Protein AF-A0A2V9WY71-F1 (afdb_monomer_lite)

Foldseek 3Di:
DDQAPLLKDKDKFWDWDDPDPPQIEIWMKMWIDLANVPDIDPIDTDDDADSVKHKGDWDWDFDPDDLRWIKIWIWMCRPHPHIDIDIDTDGRPDQAWAKFWDDKAKDWPVRDQEAAQQHFPLLPTGQKIKIKTKMATQGQAWFWWWKWKWKDDPDIDTQHIDIDIHHHRGMDIDITIDGRHVPDFDQIKMKMAIDRTVRRGPSRRPRRIDIDTRNHTHAYQQPLVPPRAQEVVSLVVLVVQAFDQDDPDPSVSSQCSVVPRGRHVVSSVRSVVRHGGGD

Radius of gyration: 30.35 Å; chains: 1; bounding box: 62×31×89 Å

pLDDT: mean 93.61, std 6.13, range [60.84, 98.62]

Secondary structure (DSSP, 8-state):
-EE-TTS-EEEEEEEEEESSSS-EEEEEEEEEESSTTSS-PPPEES----TT--EEEEEEEE-SSTT--EEEEEEE-SSSSS-EEEEEEPPP--S---EEEEEEEEE-TTS-SEE-TT--GGGT--SEEEEEEEEEE-SSS-EEEEEEEEEESSSEEEEEEEEEEE-TT-EEEEEEEEE-TTPPSEEEEEEEEEPPPTT--GGGSSSSEEEEEEEEEEPPTT-SSSSSB-SHHHHHHHHHTTT-S--S-TTHHHH--S-SSS--HHHHHHHHHTTT-B-

Structure (mmCIF, N/CA/C/O backbone):
data_AF-A0A2V9WY71-F1
#
_entry.id   AF-A0A2V9WY71-F1
#
loop_
_atom_site.group_PDB
_atom_site.id
_atom_site.type_symbol
_atom_site.label_atom_id
_atom_site.label_alt_id
_atom_site.label_comp_id
_atom_site.label_asym_id
_atom_site.label_entity_id
_atom_site.label_seq_id
_atom_site.pdbx_PDB_ins_code
_atom_site.Cartn_x
_atom_site.Cartn_y
_atom_site.Cartn_z
_atom_site.occupancy
_atom_site.B_iso_or_equiv
_atom_site.auth_seq_id
_atom_site.auth_comp_id
_atom_site.auth_asym_id
_atom_site.auth_atom_id
_atom_site.pdbx_PDB_model_num
ATOM 1 N N . MET A 1 1 ? -7.105 -0.392 24.857 1.00 91.69 1 MET A N 1
ATOM 2 C CA . MET A 1 1 ? -7.498 0.358 23.643 1.00 91.69 1 MET A CA 1
ATOM 3 C C . MET A 1 1 ? -7.459 -0.608 22.473 1.00 91.69 1 MET A C 1
ATOM 5 O O . MET A 1 1 ? -6.604 -1.483 22.494 1.00 91.69 1 MET A O 1
ATOM 9 N N . ILE A 1 2 ? -8.366 -0.477 21.509 1.00 96.31 2 ILE A N 1
ATOM 10 C CA . ILE A 1 2 ? -8.421 -1.294 20.285 1.00 96.31 2 ILE A CA 1
ATOM 11 C C . ILE A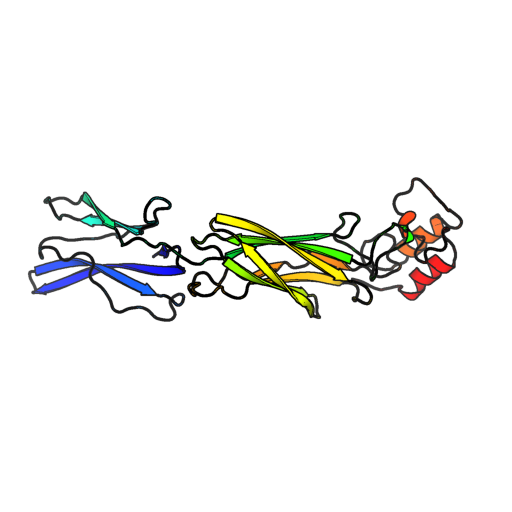 1 2 ? -8.960 -0.439 19.127 1.00 96.31 2 ILE A C 1
ATOM 13 O O . ILE A 1 2 ? -9.721 0.493 19.382 1.00 96.31 2 ILE A O 1
ATOM 17 N N . GLN A 1 3 ? -8.570 -0.736 17.888 1.00 95.00 3 GLN A N 1
ATOM 18 C CA . GLN A 1 3 ? -9.232 -0.236 16.680 1.00 95.00 3 GLN A CA 1
ATOM 19 C C . GLN A 1 3 ? -10.140 -1.348 16.151 1.00 95.00 3 GLN A C 1
ATOM 21 O O . GLN A 1 3 ? -9.687 -2.486 16.028 1.00 95.00 3 GLN A O 1
ATOM 26 N N . ASP A 1 4 ? -11.413 -1.050 15.900 1.00 95.62 4 ASP A N 1
ATOM 27 C CA . ASP A 1 4 ? -12.291 -2.001 15.219 1.00 95.62 4 ASP A CA 1
ATOM 28 C C . ASP A 1 4 ? -12.076 -1.977 13.700 1.00 95.62 4 ASP A C 1
ATOM 30 O O . ASP A 1 4 ? -11.458 -1.070 13.152 1.00 95.62 4 ASP A O 1
ATOM 34 N N . ARG A 1 5 ? -12.619 -2.973 13.003 1.00 94.38 5 ARG A N 1
ATOM 35 C CA . ARG A 1 5 ? -12.561 -3.082 11.539 1.00 94.38 5 ARG A CA 1
ATOM 36 C C . ARG A 1 5 ? -13.261 -1.976 10.738 1.00 94.38 5 ARG A C 1
ATOM 38 O O . ARG A 1 5 ? -13.199 -2.001 9.519 1.00 94.38 5 ARG A O 1
ATOM 45 N N . ASN A 1 6 ? -13.997 -1.072 11.385 1.00 95.12 6 ASN A N 1
ATOM 46 C CA . ASN A 1 6 ? -14.515 0.142 10.745 1.00 95.12 6 ASN A CA 1
ATOM 47 C C . ASN A 1 6 ? -13.603 1.345 11.049 1.00 95.12 6 ASN A C 1
ATOM 49 O O . ASN A 1 6 ? -14.017 2.500 10.957 1.00 95.12 6 ASN A O 1
ATOM 53 N N . GLY A 1 7 ? -12.397 1.082 11.549 1.00 94.81 7 GLY A N 1
ATOM 54 C CA . GLY A 1 7 ? -11.396 2.080 11.860 1.00 94.81 7 GLY A CA 1
ATOM 55 C C . GLY A 1 7 ? -11.702 2.918 13.102 1.00 94.81 7 GLY A C 1
ATOM 56 O O . GLY A 1 7 ? -11.002 3.899 13.357 1.00 94.81 7 GLY A O 1
ATOM 57 N N . THR A 1 8 ? -12.720 2.563 13.892 1.00 96.50 8 THR A N 1
ATOM 58 C CA . THR A 1 8 ? -13.075 3.301 15.110 1.00 96.50 8 THR A CA 1
ATOM 59 C C . THR A 1 8 ? -12.131 2.907 16.237 1.00 96.50 8 THR A C 1
ATOM 61 O O . THR A 1 8 ? -11.954 1.724 16.529 1.00 96.50 8 THR A O 1
ATOM 64 N N . LEU A 1 9 ? -11.544 3.893 16.917 1.00 97.38 9 LEU A N 1
ATOM 65 C CA . LEU A 1 9 ? -10.764 3.651 18.127 1.00 97.38 9 LEU A CA 1
ATOM 66 C C . LEU A 1 9 ? -11.689 3.546 19.335 1.00 97.38 9 LEU A C 1
ATOM 68 O O . LEU A 1 9 ? -12.528 4.416 19.560 1.00 97.38 9 LEU A O 1
ATOM 72 N N . TRP A 1 10 ? -11.467 2.528 20.157 1.00 97.94 10 TRP A N 1
ATOM 73 C CA . TRP A 1 10 ? -12.180 2.286 21.403 1.00 97.94 10 TRP A CA 1
ATOM 74 C C . TRP A 1 10 ? -11.214 2.324 22.582 1.00 97.94 10 TRP A C 1
ATOM 76 O O . TRP A 1 10 ? -10.226 1.578 22.647 1.00 97.94 10 TRP A O 1
ATOM 86 N N . LEU A 1 11 ? -11.525 3.176 23.556 1.00 97.62 11 LEU A N 1
ATOM 87 C CA . LEU A 1 11 ? -10.864 3.200 24.852 1.00 97.62 11 LEU A CA 1
ATOM 88 C C . LEU A 1 11 ? -11.787 2.582 25.899 1.00 97.62 11 LEU A C 1
ATOM 90 O O . LEU A 1 11 ? -12.978 2.881 25.939 1.00 97.62 11 LEU A O 1
ATOM 94 N N . PHE A 1 12 ? -11.213 1.751 26.764 1.00 98.12 12 PHE A N 1
ATOM 95 C CA . PHE A 1 12 ? -11.900 1.136 27.892 1.00 98.12 12 PHE A CA 1
ATOM 96 C C . PHE A 1 12 ? -11.055 1.336 29.142 1.00 98.12 12 PHE A C 1
ATOM 98 O O . PHE A 1 12 ? -9.836 1.161 29.091 1.00 98.12 12 PHE A O 1
ATOM 105 N N . TRP A 1 13 ? -11.685 1.709 30.251 1.00 98.06 13 TRP A N 1
ATOM 106 C CA . TRP A 1 13 ? -11.014 1.848 31.543 1.00 98.06 13 TRP A CA 1
ATOM 107 C C . TRP A 1 13 ? -11.983 1.568 32.689 1.00 98.06 13 TRP A C 1
ATOM 109 O O . TRP A 1 13 ? -13.198 1.616 32.510 1.00 98.06 13 TRP A O 1
ATOM 119 N N . ALA A 1 14 ? -11.436 1.286 33.868 1.00 97.31 14 ALA A N 1
ATOM 120 C CA . ALA A 1 14 ? -12.196 1.226 35.109 1.00 97.31 14 ALA A CA 1
ATOM 121 C C . ALA A 1 14 ? -12.055 2.552 35.866 1.00 97.31 14 ALA A C 1
ATOM 123 O O . ALA A 1 14 ? -10.987 3.168 35.856 1.00 97.31 14 ALA A O 1
ATOM 124 N N . ARG A 1 15 ? -13.118 2.990 36.539 1.00 96.25 15 ARG A N 1
ATOM 125 C CA . ARG A 1 15 ? -13.117 4.194 37.378 1.00 96.25 15 ARG A CA 1
ATOM 126 C C . ARG A 1 15 ? -13.839 3.920 38.690 1.00 96.25 15 ARG A C 1
ATOM 128 O O . ARG A 1 15 ? -14.942 3.384 38.671 1.00 96.25 15 ARG A O 1
ATOM 135 N N . LEU A 1 16 ? -13.231 4.360 39.792 1.00 95.88 16 LEU A N 1
ATOM 136 C CA . LEU A 1 16 ? -13.866 4.401 41.107 1.00 95.88 16 LEU A CA 1
ATOM 137 C C . LEU A 1 16 ? -14.986 5.446 41.104 1.00 95.88 16 LEU A C 1
ATOM 139 O O . LEU A 1 16 ? -14.746 6.627 40.849 1.00 95.88 16 LEU A O 1
ATOM 143 N N . ILE A 1 17 ? -16.200 5.004 41.400 1.00 94.56 17 ILE A N 1
ATOM 144 C CA . ILE A 1 17 ? -17.387 5.828 41.580 1.00 94.56 17 ILE A CA 1
ATOM 145 C C . ILE A 1 17 ? -17.647 5.960 43.072 1.00 94.56 17 ILE A C 1
ATOM 147 O O . ILE A 1 17 ? -17.788 4.967 43.781 1.00 94.56 17 ILE A O 1
ATOM 151 N N . VAL A 1 18 ? -17.716 7.202 43.543 1.00 94.94 18 VAL A N 1
ATOM 152 C CA . VAL A 1 18 ? -17.968 7.535 44.946 1.00 94.94 18 VAL A CA 1
ATOM 153 C C . VAL A 1 18 ? -19.399 8.043 45.060 1.00 94.94 18 VAL A C 1
ATOM 155 O O . VAL A 1 18 ? -19.698 9.150 44.618 1.00 94.94 18 VAL A O 1
ATOM 158 N N . VAL A 1 19 ? -20.289 7.230 45.633 1.00 93.69 19 VAL A N 1
ATOM 159 C CA . VAL A 1 19 ? -21.686 7.618 45.905 1.00 93.69 19 VAL A CA 1
ATOM 160 C C . VAL A 1 19 ? -21.783 8.295 47.272 1.00 93.69 19 VAL A C 1
ATOM 162 O O . VAL A 1 19 ? -22.506 9.273 47.443 1.00 93.69 19 VAL A O 1
ATOM 165 N N . SER A 1 20 ? -21.027 7.790 48.247 1.00 94.62 20 SER A N 1
ATOM 166 C CA . SER A 1 20 ? -20.877 8.375 49.580 1.00 94.62 20 SER A CA 1
ATOM 167 C C . SER A 1 20 ? -19.509 8.013 50.174 1.00 94.62 20 SER A C 1
ATOM 169 O O . SER A 1 20 ? -18.721 7.290 49.563 1.00 94.62 20 SER A O 1
ATOM 171 N N . LEU A 1 21 ? -19.225 8.478 51.395 1.00 92.31 21 LEU A N 1
ATOM 172 C CA . LEU A 1 21 ? -18.001 8.114 52.123 1.00 92.31 21 LEU A CA 1
ATOM 173 C C . LEU A 1 21 ? -17.885 6.608 52.421 1.00 92.31 21 LEU A C 1
ATOM 175 O O . LEU A 1 21 ? -16.788 6.137 52.699 1.00 92.31 21 LEU A O 1
ATOM 179 N N . THR A 1 22 ? -18.991 5.864 52.376 1.00 92.19 22 THR A N 1
ATOM 180 C CA . THR A 1 22 ? -19.045 4.429 52.702 1.00 92.19 22 THR A CA 1
ATOM 181 C C . THR A 1 22 ? -19.466 3.552 51.528 1.00 92.19 22 THR A C 1
ATOM 183 O O . THR A 1 22 ? -19.394 2.332 51.635 1.00 92.19 22 THR A O 1
ATOM 186 N N . VAL A 1 23 ? -19.906 4.151 50.417 1.00 92.75 23 VAL A N 1
ATOM 187 C CA . VAL A 1 23 ? -20.357 3.434 49.220 1.00 92.75 23 VAL A CA 1
ATOM 188 C C . VAL A 1 23 ? -19.531 3.895 48.032 1.00 92.75 23 VAL A C 1
ATOM 190 O O . VAL A 1 23 ? -19.728 4.993 47.497 1.00 92.75 23 VAL A O 1
ATOM 193 N N . GLN A 1 24 ? -18.599 3.036 47.636 1.00 94.69 24 GLN A N 1
ATOM 194 C CA . GLN A 1 24 ? -17.736 3.228 46.484 1.00 94.69 24 GLN A CA 1
ATOM 195 C C . GLN A 1 24 ? -17.608 1.910 45.731 1.00 94.69 24 GLN A C 1
ATOM 197 O O . GLN A 1 24 ? -17.577 0.856 46.360 1.00 94.69 24 GLN A O 1
ATOM 202 N N . TYR A 1 25 ? -17.536 1.983 44.408 1.00 94.19 25 TYR A N 1
ATOM 203 C CA . TYR A 1 25 ? -17.379 0.809 43.554 1.00 94.19 25 TYR A CA 1
ATOM 204 C C . TYR A 1 25 ? -16.726 1.187 42.230 1.00 94.19 25 TYR A C 1
ATOM 206 O O . TYR A 1 25 ? -16.771 2.346 41.816 1.00 94.19 25 TYR A O 1
ATOM 214 N N . TYR A 1 26 ? -16.124 0.228 41.542 1.00 96.31 26 TYR A N 1
ATOM 215 C CA . TYR A 1 26 ? -15.539 0.438 40.228 1.00 96.31 26 TYR A CA 1
ATOM 216 C C . TYR A 1 26 ? -16.479 0.017 39.114 1.00 96.31 26 TYR A C 1
ATOM 218 O O . TYR A 1 26 ? -16.996 -1.097 39.090 1.00 96.31 26 TYR A O 1
ATOM 226 N N . ALA A 1 27 ? -16.631 0.905 38.137 1.00 97.00 27 ALA A N 1
ATOM 227 C CA . ALA A 1 27 ? -17.353 0.622 36.911 1.00 97.00 27 ALA A CA 1
ATOM 228 C C . ALA A 1 27 ? -16.450 0.795 35.692 1.00 97.00 27 ALA A C 1
ATOM 230 O O . ALA A 1 27 ? -15.518 1.608 35.688 1.00 97.00 27 ALA A O 1
ATOM 231 N N . LEU A 1 28 ? -16.760 0.043 34.640 1.00 97.94 28 LEU A N 1
ATOM 232 C CA . LEU A 1 28 ? -16.124 0.189 33.344 1.00 97.94 28 LEU A CA 1
ATOM 233 C C . LEU A 1 28 ? -16.761 1.327 32.561 1.00 97.94 28 LEU A C 1
ATOM 235 O O . LEU A 1 28 ? -17.979 1.509 32.566 1.00 97.94 28 LEU A O 1
ATOM 239 N N . PHE A 1 29 ? -15.922 2.055 31.842 1.00 97.81 29 PHE A N 1
ATOM 240 C CA . PHE A 1 29 ? -16.313 3.143 30.967 1.00 97.81 29 PHE A CA 1
ATOM 241 C C . PHE A 1 29 ? -15.670 2.984 29.599 1.00 97.81 29 PHE A C 1
ATOM 243 O O . PHE A 1 29 ? -14.623 2.346 29.453 1.00 97.81 29 PHE A O 1
ATOM 250 N N . THR A 1 30 ? -16.302 3.597 28.604 1.00 98.19 30 THR A N 1
ATOM 251 C CA . THR A 1 30 ? -15.772 3.677 27.251 1.00 98.19 30 THR A CA 1
ATOM 252 C C . THR A 1 30 ? -15.910 5.065 26.642 1.00 98.19 30 THR A C 1
ATOM 254 O O . THR A 1 30 ? -16.774 5.862 27.023 1.00 98.19 30 THR A O 1
ATOM 257 N N . LYS A 1 31 ? -15.021 5.322 25.687 1.00 98.19 31 LYS A N 1
ATOM 258 C CA . LYS A 1 31 ? -15.027 6.436 24.748 1.00 98.19 31 LYS A CA 1
ATOM 259 C C . LYS A 1 31 ? -14.618 5.904 23.384 1.00 98.19 31 LYS A C 1
ATOM 261 O O . LYS A 1 31 ? -13.738 5.043 23.301 1.00 98.19 31 LYS A O 1
ATOM 266 N N . THR A 1 32 ? -15.204 6.465 22.336 1.00 97.94 32 THR A N 1
ATOM 267 C CA . THR A 1 32 ? -14.851 6.142 20.954 1.00 97.94 32 THR A CA 1
ATOM 268 C C . THR A 1 32 ? -14.316 7.353 20.214 1.00 97.94 32 THR A C 1
ATOM 270 O O . THR A 1 32 ? -14.603 8.497 20.576 1.00 97.94 32 THR A O 1
ATOM 273 N N . SER A 1 33 ? -13.521 7.103 19.180 1.00 97.75 33 SER A N 1
ATOM 274 C CA . SER A 1 33 ? -13.065 8.121 18.243 1.00 97.75 33 SER A CA 1
ATOM 275 C C . SER A 1 33 ? -13.151 7.599 16.815 1.00 97.75 33 SER A C 1
ATOM 277 O O . SER A 1 33 ? -12.593 6.552 16.493 1.00 97.75 33 SER A O 1
ATOM 279 N N . TYR A 1 34 ? -13.824 8.365 15.959 1.00 95.88 34 TYR A N 1
ATOM 280 C CA . TYR A 1 34 ? -13.965 8.084 14.526 1.00 95.88 34 TYR A CA 1
ATOM 281 C C . TYR A 1 34 ? -12.916 8.818 13.676 1.00 95.88 34 TYR A C 1
ATOM 283 O O . TYR A 1 34 ? -12.934 8.730 12.455 1.00 95.88 34 TYR A O 1
ATOM 291 N N . ASN A 1 35 ? -12.022 9.583 14.311 1.00 94.00 35 ASN A N 1
ATOM 292 C CA . ASN A 1 35 ? -11.043 10.455 13.658 1.00 94.00 35 ASN A CA 1
ATOM 293 C C . ASN A 1 35 ? -9.645 10.297 14.273 1.00 94.00 35 ASN A C 1
ATOM 295 O O . ASN A 1 35 ? -8.948 11.278 14.534 1.00 94.00 35 ASN A O 1
ATOM 299 N N . MET A 1 36 ? -9.250 9.047 14.532 1.00 90.38 36 MET A N 1
ATOM 300 C CA . MET A 1 36 ? -7.923 8.679 15.044 1.00 90.38 36 MET A CA 1
ATOM 301 C C . MET A 1 36 ? -7.504 9.395 16.337 1.00 90.38 36 MET A C 1
ATOM 303 O O . MET A 1 36 ? -6.348 9.762 16.533 1.00 90.38 36 MET A O 1
ATOM 307 N N . GLY A 1 37 ? -8.451 9.606 17.243 1.00 93.88 37 GLY A N 1
ATOM 308 C CA . GLY A 1 37 ? -8.190 10.203 18.547 1.00 93.88 37 GLY A CA 1
ATOM 309 C C . GLY A 1 37 ? -8.113 11.729 18.540 1.00 93.88 37 GLY A C 1
ATOM 310 O O . GLY A 1 37 ? -7.843 12.296 19.599 1.00 93.88 37 GLY A O 1
ATOM 311 N N . ALA A 1 38 ? -8.383 12.397 17.409 1.00 95.25 38 ALA A N 1
ATOM 312 C CA . ALA A 1 38 ? -8.458 13.858 17.355 1.00 95.25 38 ALA A CA 1
ATOM 313 C C . ALA A 1 38 ? -9.608 14.397 18.221 1.00 95.25 38 ALA A C 1
ATOM 315 O O . ALA A 1 38 ? -9.446 15.383 18.939 1.00 95.25 38 ALA A O 1
ATOM 316 N N . THR A 1 39 ? -10.760 13.723 18.208 1.00 97.25 39 THR A N 1
ATOM 317 C CA . THR A 1 39 ? -11.845 13.942 19.170 1.00 97.25 39 THR A CA 1
ATOM 318 C C . THR A 1 39 ? -12.374 12.617 19.705 1.00 97.25 39 THR A C 1
ATOM 320 O O . THR A 1 39 ? -12.236 11.567 19.076 1.00 97.25 39 THR A O 1
ATOM 323 N N . TRP A 1 40 ? -12.979 12.668 20.891 1.00 98.06 40 TRP A N 1
ATOM 324 C CA . TRP A 1 40 ? -13.540 11.508 21.577 1.00 98.06 40 TRP A CA 1
ATOM 325 C C . TRP A 1 40 ? -15.002 11.759 21.933 1.00 98.06 40 TRP A C 1
ATOM 327 O O . TRP A 1 40 ? -15.392 12.896 22.207 1.00 98.06 40 TRP A O 1
ATOM 337 N N . SER A 1 41 ? -15.802 10.695 21.952 1.00 98.38 41 SER A N 1
ATOM 338 C CA . SER A 1 41 ? -17.194 10.733 22.398 1.00 98.38 41 SER A CA 1
ATOM 339 C C . SER A 1 41 ? -17.325 11.204 23.855 1.00 98.38 41 SER A C 1
ATOM 341 O O . SER A 1 41 ? -16.354 11.259 24.621 1.00 98.38 41 SER A O 1
ATOM 343 N N . SER A 1 42 ? -18.560 11.475 24.282 1.00 98.00 42 SER A N 1
ATOM 344 C CA . SER A 1 42 ? -18.873 11.495 25.711 1.00 98.00 42 SER A CA 1
ATOM 345 C C . SER A 1 42 ? -18.595 10.125 26.336 1.00 98.00 42 SER A C 1
ATOM 347 O O . SER A 1 42 ? -18.588 9.089 25.664 1.00 98.00 42 SER A O 1
ATOM 349 N N . GLU A 1 43 ? -18.334 10.127 27.640 1.00 97.31 43 GLU A N 1
ATOM 350 C CA . GLU A 1 43 ? -18.125 8.889 28.386 1.00 97.31 43 GLU A CA 1
ATOM 351 C C . GLU A 1 43 ? -19.427 8.109 28.496 1.00 97.31 43 GLU A C 1
ATOM 353 O O . GLU A 1 43 ? -20.473 8.677 28.804 1.00 97.31 43 GLU A O 1
ATOM 358 N N . THR A 1 44 ? -19.337 6.798 28.297 1.00 96.75 44 THR A N 1
ATOM 359 C CA . THR A 1 44 ? -20.449 5.872 28.516 1.00 96.75 44 THR A CA 1
ATOM 360 C C . THR A 1 44 ? -20.044 4.851 29.567 1.00 96.75 44 THR A C 1
ATOM 362 O O . THR A 1 44 ? -18.987 4.231 29.448 1.00 96.75 44 THR A O 1
ATOM 365 N N . GLN A 1 45 ? -20.862 4.685 30.607 1.00 96.81 45 GLN A N 1
ATOM 366 C CA . GLN A 1 45 ? -20.689 3.616 31.592 1.00 96.81 45 GLN A CA 1
ATOM 367 C C . GLN A 1 45 ? -21.171 2.292 30.995 1.00 96.81 45 GLN A C 1
ATOM 369 O O . GLN A 1 45 ? -22.280 2.226 30.472 1.00 96.81 45 GLN A O 1
ATOM 374 N N . LEU A 1 46 ? -20.348 1.249 31.079 1.00 96.62 46 LEU A N 1
ATOM 375 C CA . LEU A 1 46 ? -20.635 -0.071 30.514 1.00 96.62 46 LEU A CA 1
ATOM 376 C C . LEU A 1 46 ? -2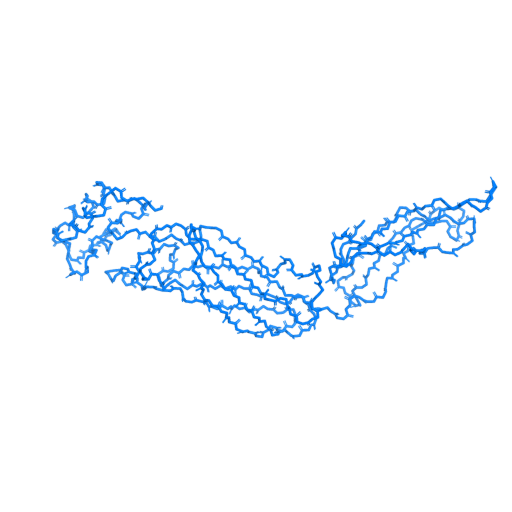1.201 -1.052 31.545 1.00 96.62 46 LEU A C 1
ATOM 378 O O . LEU A 1 46 ? -22.081 -1.841 31.219 1.00 96.62 46 LEU A O 1
ATOM 382 N N . THR A 1 47 ? -20.722 -0.998 32.788 1.00 95.75 47 THR A N 1
ATOM 383 C CA . THR A 1 47 ? -21.210 -1.843 33.890 1.00 95.75 47 THR A CA 1
ATOM 384 C C . THR A 1 47 ? -22.021 -0.990 34.861 1.00 95.75 47 THR A C 1
ATOM 386 O O . THR A 1 47 ? -21.487 -0.052 35.456 1.00 95.75 47 THR A O 1
ATOM 389 N N . ASN A 1 48 ? -23.309 -1.290 35.023 1.00 84.25 48 ASN A N 1
ATOM 390 C CA . ASN A 1 48 ? -24.274 -0.485 35.789 1.00 84.25 48 ASN A CA 1
ATOM 391 C C . ASN A 1 48 ? -25.013 -1.298 36.872 1.00 84.25 48 ASN A C 1
ATOM 393 O O . ASN A 1 48 ? -26.203 -1.110 37.114 1.00 84.25 48 ASN A O 1
ATOM 397 N N . THR A 1 49 ? -24.299 -2.227 37.498 1.00 84.44 49 THR A N 1
ATOM 398 C CA . THR A 1 49 ? -24.810 -3.158 38.512 1.00 84.44 49 THR A CA 1
ATOM 399 C C . THR A 1 49 ? -24.850 -2.522 39.910 1.00 84.44 49 THR A C 1
ATOM 401 O O . THR A 1 49 ? -24.602 -1.327 40.063 1.00 84.44 49 THR A O 1
ATOM 404 N N . SER A 1 50 ? -25.189 -3.310 40.941 1.00 85.94 50 SER A N 1
ATOM 405 C CA . SER A 1 50 ? -25.216 -2.869 42.350 1.00 85.94 50 SER A CA 1
ATOM 406 C C . SER A 1 50 ? -23.937 -2.125 42.759 1.00 85.94 50 SER A C 1
ATOM 408 O O . SER A 1 50 ? -22.846 -2.471 42.316 1.00 85.94 50 SER A O 1
ATOM 410 N N . THR A 1 51 ? -24.053 -1.175 43.692 1.00 87.38 51 THR A N 1
ATOM 411 C CA . THR A 1 51 ? -22.921 -0.415 44.254 1.00 87.38 51 THR A CA 1
ATOM 412 C C . THR A 1 51 ? -21.976 -1.249 45.128 1.00 87.38 51 THR A C 1
ATOM 414 O O . THR A 1 51 ? -21.064 -0.697 45.730 1.00 87.38 51 THR A O 1
ATOM 417 N N . SER A 1 52 ? -22.233 -2.551 45.270 1.00 89.75 52 SER A N 1
ATOM 418 C CA . SER A 1 52 ? -21.344 -3.537 45.898 1.00 89.75 52 SER A CA 1
ATOM 419 C C . SER A 1 52 ? -20.531 -4.346 44.879 1.00 89.75 52 SER A C 1
ATOM 421 O O . SER A 1 52 ? -19.780 -5.237 45.273 1.00 89.75 52 SER A O 1
ATOM 423 N N . VAL A 1 53 ? -20.745 -4.102 43.583 1.00 94.38 53 VAL A N 1
ATOM 424 C CA . VAL A 1 53 ? -20.088 -4.818 42.492 1.00 94.38 53 VAL A CA 1
ATOM 425 C C . VAL A 1 53 ? -19.009 -3.939 41.892 1.00 94.38 53 VAL A C 1
ATOM 427 O O . VAL A 1 53 ? -19.276 -2.827 41.440 1.00 94.38 53 VAL A O 1
ATOM 430 N N . ASP A 1 54 ? -17.811 -4.490 41.820 1.00 95.38 54 ASP A N 1
ATOM 431 C CA . ASP A 1 54 ? -16.672 -3.892 41.168 1.00 95.38 54 ASP A CA 1
ATOM 432 C C . ASP A 1 54 ? -16.381 -4.581 39.830 1.00 95.38 54 ASP A C 1
ATOM 434 O O . ASP A 1 54 ? -16.529 -5.796 39.669 1.00 95.38 54 ASP A O 1
ATOM 438 N N . SER A 1 55 ? -15.960 -3.793 38.844 1.00 97.25 55 SER A N 1
ATOM 439 C CA . SER A 1 55 ? -15.521 -4.267 37.530 1.00 97.25 55 SER A CA 1
ATOM 440 C C . SER A 1 55 ? -14.201 -3.604 37.128 1.00 97.25 55 SER A C 1
ATOM 442 O O . SER A 1 55 ? -14.110 -2.374 37.078 1.00 97.25 55 SER A O 1
ATOM 444 N N . TYR A 1 56 ? -13.182 -4.408 36.805 1.00 95.12 56 TYR A N 1
ATOM 445 C CA . TYR A 1 56 ? -11.817 -3.944 36.519 1.00 95.12 56 TYR A CA 1
ATOM 446 C C . TYR A 1 56 ? -11.166 -4.624 35.318 1.00 95.12 56 TYR A C 1
ATOM 448 O O . TYR A 1 56 ? -11.650 -5.625 34.797 1.00 95.12 56 TYR A O 1
ATOM 456 N N . MET A 1 57 ? -9.990 -4.099 34.954 1.00 96.12 57 MET A N 1
ATOM 457 C CA . MET A 1 57 ? -9.055 -4.691 33.991 1.00 96.12 57 MET A CA 1
ATOM 458 C C . MET A 1 57 ? -9.713 -5.021 32.641 1.00 96.12 57 MET A C 1
ATOM 460 O O . MET A 1 57 ? -9.623 -6.159 32.181 1.00 96.12 57 MET A O 1
ATOM 464 N N . PRO A 1 58 ? -10.384 -4.042 32.000 1.00 97.56 58 PRO A N 1
ATOM 465 C CA . PRO A 1 58 ? -11.004 -4.277 30.708 1.00 97.56 58 PRO A CA 1
ATOM 466 C C . PRO A 1 58 ? -9.951 -4.633 29.650 1.00 97.56 58 PRO A C 1
ATOM 468 O O . PRO A 1 58 ? -8.971 -3.908 29.467 1.00 97.56 58 PRO A O 1
ATOM 471 N N . SER A 1 59 ? -10.200 -5.706 28.908 1.00 97.81 59 SER A N 1
ATOM 472 C CA . SER A 1 59 ? -9.421 -6.136 27.747 1.00 97.81 59 SER A CA 1
ATOM 473 C C . SER A 1 59 ? -10.360 -6.437 26.585 1.00 97.81 59 SER A C 1
ATOM 475 O O . SER A 1 59 ? -11.352 -7.137 26.762 1.00 97.81 59 SER A O 1
ATOM 477 N N . ALA A 1 60 ? -10.073 -5.894 25.403 1.00 97.50 60 ALA A N 1
ATOM 478 C CA . ALA A 1 60 ? -10.960 -5.997 24.250 1.00 97.50 60 ALA A CA 1
ATOM 479 C C . ALA A 1 60 ? -10.328 -6.789 23.103 1.00 97.50 60 ALA A C 1
ATOM 481 O O . ALA A 1 60 ? -9.130 -6.663 22.852 1.00 97.50 60 ALA A O 1
ATOM 482 N N . ALA A 1 61 ? -11.148 -7.548 22.379 1.00 96.25 61 ALA A N 1
ATOM 483 C CA . ALA A 1 61 ? -10.778 -8.245 21.150 1.00 96.25 61 ALA A CA 1
ATOM 484 C C . ALA A 1 61 ? -11.936 -8.199 20.143 1.00 96.25 61 ALA A C 1
ATOM 486 O O . ALA A 1 61 ? -13.101 -8.206 20.538 1.00 96.25 61 ALA A O 1
ATOM 487 N N . GLN A 1 62 ? -11.635 -8.170 18.844 1.00 96.12 62 GLN A N 1
ATOM 488 C CA . GLN A 1 62 ? -12.656 -8.235 17.797 1.00 96.12 62 GLN A CA 1
ATOM 489 C C . GLN A 1 62 ? -12.819 -9.663 17.272 1.00 96.12 62 GLN A C 1
ATOM 491 O O . GLN A 1 62 ? -11.838 -10.315 16.920 1.00 96.12 62 GLN A O 1
ATOM 496 N N . SER A 1 63 ? -14.064 -10.143 17.192 1.00 93.94 63 SER A N 1
ATOM 497 C CA . SER A 1 63 ? -14.372 -11.412 16.523 1.00 93.94 63 SER A CA 1
ATOM 498 C C . SER A 1 63 ? -14.210 -11.274 15.008 1.00 93.94 63 SER A C 1
ATOM 500 O O . SER A 1 63 ? -14.701 -10.314 14.419 1.00 93.94 63 SER A O 1
ATOM 502 N N . SER A 1 64 ? -13.600 -12.265 14.359 1.00 88.75 64 SER A N 1
ATOM 503 C CA . SER A 1 64 ? -13.567 -12.381 12.893 1.00 88.75 64 SER A CA 1
ATOM 504 C C . SER A 1 64 ? -14.772 -13.133 12.313 1.00 88.75 64 SER A C 1
ATOM 506 O O . SER A 1 64 ? -15.005 -13.085 11.107 1.00 88.75 64 SER A O 1
ATOM 508 N N . TYR A 1 65 ? -15.563 -13.800 13.161 1.00 82.00 65 TYR A N 1
ATOM 509 C CA . TYR A 1 65 ? -16.720 -14.609 12.770 1.00 82.00 65 TYR A CA 1
ATOM 510 C C . TYR A 1 65 ? -18.045 -13.989 13.233 1.00 82.00 65 TYR A C 1
ATOM 512 O O . TYR A 1 65 ? -18.092 -13.165 14.156 1.00 82.00 65 TYR A O 1
ATOM 520 N N . GLY A 1 66 ? -19.141 -14.426 12.606 1.00 85.06 66 GLY A N 1
ATOM 521 C CA . GLY A 1 66 ? -20.496 -13.983 12.928 1.00 85.06 66 GLY A CA 1
ATOM 522 C C . GLY A 1 66 ? -20.696 -12.499 12.629 1.00 85.06 66 GLY A C 1
ATOM 523 O O . GLY A 1 66 ? -20.393 -12.031 11.537 1.00 85.06 66 GLY A O 1
ATOM 524 N N . THR A 1 67 ? -21.191 -11.748 13.611 1.00 84.56 67 THR A N 1
ATOM 525 C CA . THR A 1 67 ? -21.469 -10.308 13.486 1.00 84.56 67 THR A CA 1
ATOM 526 C C . THR A 1 67 ? -20.225 -9.423 13.618 1.00 84.56 67 THR A C 1
ATOM 528 O O . THR A 1 67 ? -20.346 -8.201 13.562 1.00 84.56 67 THR A O 1
ATOM 531 N N . LYS A 1 68 ? -19.032 -10.008 13.804 1.00 93.62 68 LYS A N 1
ATOM 532 C CA . LYS A 1 68 ? -17.752 -9.285 13.937 1.00 93.62 68 LYS A CA 1
ATOM 533 C C . LYS A 1 68 ? -17.728 -8.264 15.087 1.00 93.62 68 LYS A C 1
ATOM 535 O O . LYS A 1 68 ? -17.085 -7.215 15.012 1.00 93.62 68 LYS A O 1
ATOM 540 N N . SER A 1 69 ? -18.476 -8.571 16.148 1.00 95.75 69 SER A N 1
ATOM 541 C CA . SER A 1 69 ? -18.584 -7.752 17.355 1.00 95.75 69 SER A CA 1
ATOM 542 C C . SER A 1 69 ? -17.253 -7.646 18.105 1.00 95.75 69 SER A C 1
ATOM 544 O O . SER A 1 69 ? -16.405 -8.544 18.042 1.00 95.75 69 SER A O 1
ATOM 546 N N . LEU A 1 70 ? -17.110 -6.571 18.875 1.00 96.94 70 LEU A N 1
ATOM 547 C CA . LEU A 1 70 ? -16.111 -6.466 19.929 1.00 96.94 70 LEU A CA 1
ATOM 548 C C . LEU A 1 70 ? -16.566 -7.251 21.157 1.00 96.94 70 LEU A C 1
ATOM 550 O O . LEU A 1 70 ? -17.716 -7.151 21.586 1.00 96.94 70 LEU A O 1
ATOM 554 N N . TRP A 1 71 ? -15.627 -7.983 21.736 1.00 96.62 71 TRP A N 1
ATOM 555 C CA . TRP A 1 71 ? -15.728 -8.610 23.043 1.00 96.62 71 TRP A CA 1
ATOM 556 C C . TRP A 1 71 ? -14.885 -7.814 24.027 1.00 96.62 71 TRP A C 1
ATOM 558 O O . TRP A 1 71 ? -13.708 -7.572 23.767 1.00 96.62 71 TRP A O 1
ATOM 568 N N . LEU A 1 72 ? -15.479 -7.416 25.148 1.00 97.75 72 LEU A N 1
ATOM 569 C CA . LEU A 1 72 ? -14.797 -6.768 26.260 1.00 97.75 72 LEU A CA 1
ATOM 570 C C . LEU A 1 72 ? -14.794 -7.717 27.454 1.00 97.75 72 LEU A C 1
ATOM 572 O O . LEU A 1 72 ? -15.815 -7.869 28.118 1.00 97.75 72 LEU A O 1
ATOM 576 N N . PHE A 1 73 ? -13.651 -8.332 27.722 1.00 98.06 73 PHE A N 1
ATOM 577 C CA . PHE A 1 73 ? -13.415 -9.173 28.887 1.00 98.06 73 PHE A CA 1
ATOM 578 C C . PHE A 1 73 ? -12.997 -8.318 30.079 1.00 98.06 73 PHE A C 1
ATOM 580 O O . PHE A 1 73 ? -12.255 -7.347 29.924 1.00 98.06 73 PHE A O 1
ATOM 587 N N . TYR A 1 74 ? -13.466 -8.668 31.270 1.00 97.75 74 TYR A N 1
ATOM 588 C CA . TYR A 1 74 ? -13.162 -7.936 32.495 1.00 97.75 74 TYR A CA 1
ATOM 589 C C . TYR A 1 74 ? -13.317 -8.827 33.725 1.00 97.75 74 TYR A C 1
ATOM 591 O O . TYR A 1 74 ? -13.986 -9.855 33.680 1.00 97.75 74 TYR A O 1
ATOM 599 N N . SER A 1 75 ? -12.698 -8.419 34.829 1.00 97.19 75 SER A N 1
ATOM 600 C CA . SER A 1 75 ? -12.822 -9.096 36.120 1.00 97.19 75 SER A CA 1
ATOM 601 C C . SER A 1 75 ? -13.920 -8.436 36.953 1.00 97.19 75 SER A C 1
ATOM 603 O O . SER A 1 75 ? -13.939 -7.205 37.054 1.00 97.19 75 SER A O 1
ATOM 605 N N . SER A 1 76 ? -14.833 -9.218 37.537 1.00 96.88 76 SER A N 1
ATOM 606 C CA . SER A 1 76 ? -15.912 -8.698 38.388 1.00 96.88 76 SER A CA 1
ATOM 607 C C . SER A 1 76 ? -16.379 -9.687 39.458 1.00 96.88 76 SER A C 1
ATOM 609 O O . SER A 1 76 ? -16.284 -10.897 39.280 1.00 96.88 76 SER A O 1
ATOM 611 N N . ASN A 1 77 ? -16.923 -9.164 40.559 1.00 94.88 77 ASN A N 1
ATOM 612 C CA . ASN A 1 77 ? -17.579 -9.908 41.643 1.00 94.88 77 ASN A CA 1
ATOM 613 C C . ASN A 1 77 ? -19.124 -9.891 41.522 1.00 94.88 77 ASN A C 1
ATOM 615 O O . ASN A 1 77 ? -19.834 -9.939 42.521 1.00 94.88 77 ASN A O 1
ATOM 619 N N . LEU A 1 78 ? -19.665 -9.779 40.301 1.00 92.12 78 LEU A N 1
ATOM 620 C CA . LEU A 1 78 ? -21.105 -9.608 40.047 1.00 92.12 78 LEU A CA 1
ATOM 621 C C . LEU A 1 78 ? -22.002 -10.673 40.709 1.00 92.12 78 LEU A C 1
ATOM 623 O O . LEU A 1 78 ? -23.073 -10.327 41.202 1.00 92.12 78 LEU A O 1
ATOM 627 N N . ASN A 1 79 ? -21.581 -11.942 40.719 1.00 86.06 79 ASN A N 1
ATOM 628 C CA . ASN A 1 79 ? -22.390 -13.062 41.224 1.00 86.06 79 ASN A CA 1
ATOM 629 C C . ASN A 1 79 ? -21.799 -13.775 42.451 1.00 86.06 79 ASN A C 1
ATOM 631 O O . ASN A 1 79 ? -22.440 -14.675 42.978 1.00 86.06 79 ASN A O 1
ATOM 635 N N . GLU A 1 80 ? -20.601 -13.408 42.908 1.00 77.69 80 GLU A N 1
ATOM 636 C CA . GLU A 1 80 ? -19.865 -14.146 43.942 1.00 77.69 80 GLU A CA 1
ATOM 637 C C . GLU A 1 80 ? -19.068 -13.180 44.832 1.00 77.69 80 GLU A C 1
ATOM 639 O O . GLU A 1 80 ? -18.724 -12.081 44.396 1.00 77.69 80 GLU A O 1
ATOM 644 N N . PRO A 1 81 ? -18.700 -13.563 46.070 1.00 77.06 81 PRO A N 1
ATOM 645 C CA . PRO A 1 81 ? -17.801 -12.758 46.899 1.00 77.06 81 PRO A CA 1
ATOM 646 C C . PRO A 1 81 ? -16.372 -12.677 46.326 1.00 77.06 81 PRO A C 1
ATOM 648 O O . PRO A 1 81 ? -15.564 -11.881 46.804 1.00 77.06 81 PRO A O 1
ATOM 651 N N . THR A 1 82 ? -16.048 -13.495 45.319 1.00 90.44 82 THR A N 1
ATOM 652 C CA . THR A 1 82 ? -14.764 -13.520 44.609 1.00 90.44 82 THR A CA 1
ATOM 653 C C . THR A 1 82 ? -14.895 -13.006 43.178 1.00 90.44 82 THR A C 1
ATOM 655 O O . THR A 1 82 ? -15.977 -13.008 42.597 1.00 90.44 82 THR A O 1
ATOM 658 N N . TYR A 1 83 ? -13.771 -12.598 42.591 1.00 94.19 83 TYR A N 1
ATOM 659 C CA . TYR A 1 83 ? -13.715 -12.153 41.202 1.00 94.19 83 TYR A CA 1
ATOM 660 C C . TYR A 1 83 ? -13.697 -13.335 40.229 1.00 94.19 83 TYR A C 1
ATOM 662 O O . TYR A 1 83 ? -12.938 -14.283 40.427 1.00 94.19 83 TYR A O 1
ATOM 670 N N . ASP A 1 84 ? -14.475 -13.219 39.157 1.00 96.00 84 ASP A N 1
ATOM 671 C CA . ASP A 1 84 ? -14.441 -14.097 37.985 1.00 96.00 84 ASP A CA 1
ATOM 672 C C . ASP A 1 84 ? -14.356 -13.251 36.699 1.00 96.00 84 ASP A C 1
ATOM 674 O O . ASP A 1 84 ? -14.446 -12.017 36.742 1.00 96.00 84 ASP A O 1
ATOM 678 N N . ILE A 1 85 ? -14.156 -13.896 35.552 1.00 95.94 85 ILE A N 1
ATOM 679 C CA . ILE A 1 85 ? -14.067 -13.248 34.246 1.00 95.94 85 ILE A CA 1
ATOM 680 C C . ILE A 1 85 ? -15.442 -13.187 33.587 1.00 95.94 85 ILE A C 1
ATOM 682 O O . ILE A 1 85 ? -16.091 -14.197 33.328 1.00 95.94 85 ILE A O 1
ATOM 686 N N . TYR A 1 86 ? -15.842 -11.971 33.240 1.00 96.56 86 TYR A N 1
ATOM 687 C CA . TYR A 1 86 ? -17.071 -11.666 32.526 1.00 96.56 86 TYR A CA 1
ATOM 688 C C . TYR A 1 86 ? -16.751 -11.061 31.163 1.00 96.56 86 TYR A C 1
ATOM 690 O O . TYR A 1 86 ? -15.635 -10.597 30.913 1.00 96.56 86 TYR A O 1
ATOM 698 N N . ALA A 1 87 ? -17.746 -11.052 30.277 1.00 96.00 87 ALA A N 1
ATOM 699 C CA . ALA A 1 87 ? -17.627 -10.428 28.973 1.00 96.00 87 ALA A CA 1
ATOM 700 C C . ALA A 1 87 ? -18.872 -9.613 28.609 1.00 96.00 87 ALA A C 1
ATOM 702 O O . ALA A 1 87 ? -20.002 -10.050 28.823 1.00 96.00 87 ALA A O 1
ATOM 703 N N . LEU A 1 88 ? -18.649 -8.443 28.013 1.00 95.94 88 LEU A N 1
ATOM 704 C CA . LEU A 1 88 ? -19.657 -7.688 27.272 1.00 95.94 88 LEU A CA 1
ATOM 705 C C . LEU A 1 88 ? -19.398 -7.847 25.774 1.00 95.94 88 LEU A C 1
ATOM 707 O O . LEU A 1 88 ? -18.248 -7.959 25.349 1.00 95.94 88 LEU A O 1
ATOM 711 N N . MET A 1 89 ? -20.459 -7.811 24.973 1.00 95.44 89 MET A N 1
ATOM 712 C CA . MET A 1 89 ? -20.365 -7.883 23.517 1.00 95.44 89 MET A CA 1
ATOM 713 C C . MET A 1 89 ? -21.035 -6.661 22.888 1.00 95.44 89 MET A C 1
ATOM 715 O O . MET A 1 89 ? -22.142 -6.287 23.279 1.00 95.44 89 MET A O 1
ATOM 719 N N . SER A 1 90 ? -20.373 -6.036 21.915 1.00 95.06 90 SER A N 1
ATOM 720 C CA . SER A 1 90 ? -20.970 -4.954 21.129 1.00 95.06 90 SER A CA 1
ATOM 721 C C . SER A 1 90 ? -22.011 -5.487 20.138 1.00 95.06 90 SER A C 1
ATOM 723 O O . SER A 1 90 ? -22.049 -6.678 19.806 1.00 95.06 90 SER A O 1
ATOM 725 N N . SER A 1 91 ? -22.798 -4.579 19.557 1.00 93.50 91 SER A N 1
ATOM 726 C CA . SER A 1 91 ? -23.474 -4.861 18.287 1.00 93.50 91 SER A CA 1
ATOM 727 C C . SER A 1 91 ? -22.460 -5.250 17.205 1.00 93.50 91 SER A C 1
ATOM 729 O O . SER A 1 91 ? -21.264 -4.962 17.324 1.00 93.50 91 SER A O 1
ATOM 731 N N . GLY A 1 92 ? -22.937 -5.903 16.146 1.00 94.12 92 GLY A N 1
ATOM 732 C CA . GLY A 1 92 ? -22.088 -6.259 15.015 1.00 94.12 92 GLY A CA 1
ATOM 733 C C . GLY A 1 92 ? -21.444 -5.043 14.355 1.00 94.12 92 GLY A C 1
ATOM 734 O O . GLY A 1 92 ? -22.098 -4.014 14.197 1.00 94.12 92 GLY A O 1
ATOM 735 N N . ILE A 1 93 ? -20.176 -5.174 13.963 1.00 94.81 93 ILE A N 1
ATOM 736 C CA . ILE A 1 93 ? -19.403 -4.132 13.264 1.00 94.81 93 ILE A CA 1
ATOM 737 C C . ILE A 1 93 ? -19.268 -4.570 11.809 1.00 94.81 93 ILE A C 1
ATOM 739 O O . ILE A 1 93 ? -18.207 -4.946 11.308 1.00 94.81 93 ILE A O 1
ATOM 743 N N . SER A 1 94 ? -20.426 -4.669 11.174 1.00 92.38 94 SER A N 1
ATOM 744 C CA . SER A 1 94 ? -20.610 -5.168 9.823 1.00 92.38 94 SER A CA 1
ATOM 745 C C . SER A 1 94 ? -21.971 -4.689 9.323 1.00 92.38 94 SER A C 1
ATOM 747 O O . SER A 1 94 ? -22.920 -4.673 10.113 1.00 92.38 94 SER A O 1
ATOM 749 N N . PRO A 1 95 ? -22.117 -4.397 8.026 1.00 93.69 95 PRO A N 1
ATOM 750 C CA . PRO A 1 95 ? -21.067 -4.355 6.998 1.00 93.69 95 PRO A CA 1
ATOM 751 C C . PRO A 1 95 ? -20.192 -3.086 7.074 1.00 93.69 95 PRO A C 1
ATOM 753 O O . PRO A 1 95 ? -20.643 -2.065 7.587 1.00 93.69 95 PRO A O 1
ATOM 756 N N . VAL A 1 96 ? -18.954 -3.150 6.571 1.00 95.69 96 VAL A N 1
ATOM 757 C CA . VAL A 1 96 ? -18.033 -1.999 6.439 1.00 95.69 96 VAL A CA 1
ATOM 758 C C . VAL A 1 96 ? -17.518 -1.872 5.005 1.00 95.69 96 VAL A C 1
ATOM 760 O O . VAL A 1 96 ? -17.436 -2.867 4.282 1.00 95.69 96 VAL A O 1
ATOM 763 N N . HIS A 1 97 ? -17.168 -0.650 4.618 1.00 96.88 97 HIS A N 1
ATOM 764 C CA . HIS A 1 97 ? -16.448 -0.338 3.385 1.00 96.88 97 HIS A CA 1
ATOM 765 C C . HIS A 1 97 ? -14.956 -0.248 3.714 1.00 96.88 97 HIS A C 1
ATOM 767 O O . HIS A 1 97 ? -14.602 0.428 4.685 1.00 96.88 97 HIS A O 1
ATOM 773 N N . ASP A 1 98 ? -14.119 -0.966 2.968 1.00 97.31 98 ASP A N 1
ATOM 774 C CA . ASP A 1 98 ? -12.677 -1.015 3.227 1.00 97.31 98 ASP A CA 1
ATOM 775 C C . ASP A 1 98 ? -11.917 -1.566 2.009 1.00 97.31 98 ASP A C 1
ATOM 777 O O . ASP A 1 98 ? -12.148 -2.710 1.586 1.00 97.31 98 ASP A O 1
ATOM 781 N N . VAL A 1 99 ? -11.047 -0.743 1.425 1.00 97.31 99 VAL A N 1
ATOM 782 C CA . VAL A 1 99 ? -10.181 -1.100 0.298 1.00 97.31 99 VAL A CA 1
ATOM 783 C C . VAL A 1 99 ? -8.730 -0.820 0.668 1.00 97.31 99 VAL A C 1
ATOM 785 O O . VAL A 1 99 ? -8.390 0.272 1.097 1.00 97.31 99 VAL A O 1
ATOM 788 N N . ASP A 1 100 ? -7.847 -1.779 0.399 1.00 96.38 100 ASP A N 1
ATOM 789 C CA . ASP A 1 100 ? -6.419 -1.634 0.658 1.00 96.38 100 ASP A CA 1
ATOM 790 C C . ASP A 1 100 ? -5.566 -1.776 -0.609 1.00 96.38 100 ASP A C 1
ATOM 792 O O . ASP A 1 100 ? -5.946 -2.374 -1.627 1.00 96.38 100 ASP A O 1
ATOM 796 N N . LEU A 1 101 ? -4.364 -1.203 -0.544 1.00 98.00 101 LEU A N 1
ATOM 797 C CA . LEU A 1 101 ? -3.293 -1.448 -1.499 1.00 98.00 101 LEU A CA 1
ATOM 798 C C . LEU A 1 101 ? -2.239 -2.359 -0.874 1.00 98.00 101 LEU A C 1
ATOM 800 O O . LEU A 1 101 ? -1.527 -1.965 0.047 1.00 98.00 101 LEU A O 1
ATOM 804 N N . SER A 1 102 ? -2.077 -3.559 -1.432 1.00 95.12 102 SER A N 1
ATOM 805 C CA . SER A 1 102 ? -1.210 -4.594 -0.852 1.00 95.12 102 SER A CA 1
ATOM 806 C C . SER A 1 102 ? 0.109 -4.806 -1.597 1.00 95.12 102 SER A C 1
ATOM 808 O O . SER A 1 102 ? 1.077 -5.274 -0.996 1.00 95.12 102 SER A O 1
ATOM 810 N N . ALA A 1 103 ? 0.197 -4.456 -2.887 1.00 97.19 103 ALA A N 1
ATOM 811 C CA . ALA A 1 103 ? 1.438 -4.612 -3.649 1.00 97.19 103 ALA A CA 1
ATOM 812 C C . ALA A 1 103 ? 1.553 -3.670 -4.853 1.00 97.19 103 ALA A C 1
ATOM 814 O O . ALA A 1 103 ? 0.568 -3.378 -5.531 1.00 97.19 103 ALA A O 1
ATOM 815 N N . ILE A 1 104 ? 2.790 -3.278 -5.167 1.00 98.12 104 ILE A N 1
ATOM 816 C CA . ILE A 1 104 ? 3.182 -2.641 -6.429 1.00 98.12 104 ILE A CA 1
ATOM 817 C C . ILE A 1 104 ? 4.385 -3.414 -6.971 1.00 98.12 104 ILE A C 1
ATOM 819 O O . ILE A 1 104 ? 5.373 -3.597 -6.264 1.00 98.12 104 ILE A O 1
ATOM 823 N N . HIS A 1 105 ? 4.318 -3.827 -8.233 1.00 97.38 105 HIS A N 1
ATOM 824 C CA . HIS A 1 105 ? 5.444 -4.421 -8.951 1.00 97.38 105 HIS A CA 1
ATOM 825 C C . HIS A 1 105 ? 5.625 -3.713 -10.286 1.00 97.38 105 HIS A C 1
ATOM 827 O O . HIS A 1 105 ? 4.644 -3.435 -10.972 1.00 97.38 105 HIS A O 1
ATOM 833 N N . ALA A 1 106 ? 6.871 -3.430 -10.652 1.00 97.56 106 ALA A N 1
ATOM 834 C CA . ALA A 1 106 ? 7.208 -2.770 -11.902 1.00 97.56 106 ALA A CA 1
ATOM 835 C C . ALA A 1 106 ? 8.301 -3.545 -12.635 1.00 97.56 106 ALA A C 1
ATOM 837 O O . ALA A 1 106 ? 9.332 -3.879 -12.049 1.00 97.56 106 ALA A O 1
ATOM 838 N N . SER A 1 107 ? 8.080 -3.813 -13.917 1.00 97.75 107 SER A N 1
ATOM 839 C CA . SER A 1 107 ? 9.068 -4.455 -14.780 1.00 97.75 107 SER A CA 1
ATOM 840 C C . SER A 1 107 ? 8.880 -4.043 -16.232 1.00 97.75 107 SER A C 1
ATOM 842 O O . SER A 1 107 ? 7.759 -3.797 -16.684 1.00 97.75 107 SER A O 1
ATOM 844 N N . ASN A 1 108 ? 9.969 -4.027 -16.990 1.00 96.69 108 ASN A N 1
ATOM 845 C CA . ASN A 1 108 ? 9.890 -3.921 -18.444 1.00 96.69 108 ASN A CA 1
ATOM 846 C C . ASN A 1 108 ? 9.465 -5.260 -19.081 1.00 96.69 108 ASN A C 1
ATOM 848 O O . ASN A 1 108 ? 9.248 -6.268 -18.400 1.00 96.69 108 ASN A O 1
ATOM 852 N N . ASN A 1 109 ? 9.380 -5.291 -20.410 1.00 97.06 109 ASN A N 1
ATOM 853 C CA . ASN A 1 109 ? 9.006 -6.484 -21.175 1.00 97.06 109 ASN A CA 1
ATOM 854 C C . ASN A 1 109 ? 10.032 -7.636 -21.116 1.00 97.06 109 ASN A C 1
ATOM 856 O O . ASN A 1 109 ? 9.721 -8.741 -21.550 1.00 97.06 109 ASN A O 1
ATOM 860 N N . LEU A 1 110 ? 11.233 -7.391 -20.589 1.00 95.44 110 LEU A N 1
ATOM 861 C CA . LEU A 1 110 ? 12.276 -8.395 -20.362 1.00 95.44 110 LEU A CA 1
ATOM 862 C C . LEU A 1 110 ? 12.296 -8.901 -18.907 1.00 95.44 110 LEU A C 1
ATOM 864 O O . LEU A 1 110 ? 13.146 -9.716 -18.553 1.00 95.44 110 LEU A O 1
ATOM 868 N N . GLY A 1 111 ? 11.382 -8.421 -18.056 1.00 95.19 111 GLY A N 1
ATOM 869 C CA . GLY A 1 111 ? 11.284 -8.812 -16.649 1.00 95.19 111 GLY A CA 1
ATOM 870 C C . GLY A 1 111 ? 12.317 -8.155 -15.731 1.00 95.19 111 GLY A C 1
ATOM 871 O O . GLY A 1 111 ? 12.476 -8.599 -14.595 1.00 95.19 111 GLY A O 1
ATOM 872 N N . THR A 1 112 ? 13.026 -7.114 -16.182 1.00 94.00 112 THR A N 1
ATOM 873 C CA . THR A 1 112 ? 13.990 -6.389 -15.339 1.00 94.00 112 THR A CA 1
ATOM 874 C C . THR A 1 112 ? 13.376 -5.131 -14.726 1.00 94.00 112 THR A C 1
ATOM 876 O O . THR A 1 112 ? 12.365 -4.605 -15.195 1.00 94.00 112 THR A O 1
ATOM 879 N N . PHE A 1 113 ? 14.007 -4.646 -13.655 1.00 93.69 113 PHE A N 1
ATOM 880 C CA . PHE A 1 113 ? 13.634 -3.427 -12.929 1.00 93.69 113 PHE A CA 1
ATOM 881 C C . PHE A 1 113 ? 14.458 -2.205 -13.372 1.00 93.69 113 PHE A C 1
ATOM 883 O O . PHE A 1 113 ? 14.516 -1.197 -12.668 1.00 93.69 113 PHE A O 1
ATOM 890 N N . TRP A 1 114 ? 15.129 -2.287 -14.520 1.00 93.69 114 TRP A N 1
ATOM 891 C CA . TRP A 1 114 ? 15.874 -1.183 -15.115 1.00 93.69 114 TRP A CA 1
ATOM 892 C C . TRP A 1 114 ? 15.503 -1.013 -16.589 1.00 93.69 114 TRP A C 1
ATOM 894 O O . TRP A 1 114 ? 15.082 -1.971 -17.235 1.00 93.69 114 TRP A O 1
ATOM 904 N N . GLU A 1 115 ? 15.634 0.198 -17.123 1.00 94.75 115 GLU A N 1
ATOM 905 C CA . GLU A 1 115 ? 15.231 0.514 -18.496 1.00 94.75 115 GLU A CA 1
ATOM 906 C C . GLU A 1 115 ? 16.026 1.695 -19.067 1.00 94.75 115 GLU A C 1
ATOM 908 O O . GLU A 1 115 ? 16.268 2.671 -18.360 1.00 94.75 115 GLU A O 1
ATOM 913 N N . TYR A 1 116 ? 16.426 1.630 -20.339 1.00 94.62 116 TYR A N 1
ATOM 914 C CA . TYR A 1 116 ? 16.903 2.822 -21.047 1.00 94.62 116 TYR A CA 1
ATOM 915 C C . TYR A 1 116 ? 15.703 3.711 -21.405 1.00 94.62 116 TYR A C 1
ATOM 917 O O . TYR A 1 116 ? 14.654 3.171 -21.750 1.00 94.62 116 TYR A O 1
ATOM 925 N N . PRO A 1 117 ? 15.805 5.051 -21.383 1.00 94.06 117 PRO A N 1
ATOM 926 C CA . PRO A 1 117 ? 14.718 5.927 -21.806 1.00 94.06 117 PRO A CA 1
ATOM 927 C C . PRO A 1 117 ? 14.206 5.563 -23.207 1.00 94.06 117 PRO A C 1
ATOM 929 O O . PRO A 1 117 ? 14.924 5.714 -24.192 1.00 94.06 117 PRO A O 1
ATOM 932 N N . GLY A 1 118 ? 12.958 5.098 -23.310 1.00 93.88 118 GLY A N 1
ATOM 933 C CA . GLY A 1 118 ? 12.378 4.664 -24.587 1.00 93.88 118 GLY A CA 1
ATOM 934 C C . GLY A 1 118 ? 12.720 3.226 -25.008 1.00 93.88 118 GLY A C 1
ATOM 935 O O . GLY A 1 118 ? 12.278 2.786 -26.071 1.00 93.88 118 GLY A O 1
ATOM 936 N N . GLY A 1 119 ? 13.439 2.486 -24.165 1.00 94.81 119 GLY A N 1
ATOM 937 C CA . GLY A 1 119 ? 13.887 1.117 -24.392 1.00 94.81 119 GLY A CA 1
ATOM 938 C C . GLY A 1 119 ? 15.070 1.005 -25.356 1.00 94.81 119 GLY A C 1
ATOM 939 O O . GLY A 1 119 ? 15.231 1.797 -26.284 1.00 94.81 119 GLY A O 1
ATOM 940 N N . LEU A 1 120 ? 15.902 -0.017 -25.151 1.00 94.25 120 LEU A N 1
ATOM 941 C CA . LEU A 1 120 ? 16.989 -0.363 -26.065 1.00 94.25 120 LEU A CA 1
ATOM 942 C C . LEU A 1 120 ? 16.554 -1.437 -27.076 1.00 94.25 120 LEU A C 1
ATOM 944 O O . LEU A 1 120 ? 16.270 -2.586 -26.726 1.00 94.25 120 LEU A O 1
ATOM 948 N N . LYS A 1 121 ? 16.528 -1.064 -28.359 1.00 90.75 121 LYS A N 1
ATOM 949 C CA . LYS A 1 121 ? 16.037 -1.926 -29.448 1.00 90.75 121 LYS A CA 1
ATOM 950 C C . LYS A 1 121 ? 16.906 -3.155 -29.706 1.00 90.75 121 LYS A C 1
ATOM 952 O O . LYS A 1 121 ? 16.339 -4.208 -29.993 1.00 90.75 121 LYS A O 1
ATOM 957 N N . SER A 1 122 ? 18.223 -3.052 -29.542 1.00 88.06 122 SER A N 1
ATOM 958 C CA . SER A 1 122 ? 19.173 -4.148 -29.797 1.00 88.06 122 SER A CA 1
ATOM 959 C C . SER A 1 122 ? 18.952 -5.354 -28.879 1.00 88.06 122 SER A C 1
ATOM 961 O O . SER A 1 122 ? 19.261 -6.486 -29.242 1.00 88.06 122 SER A O 1
ATOM 963 N N . ILE A 1 123 ? 18.304 -5.141 -27.729 1.00 90.44 123 ILE A N 1
ATOM 964 C CA . ILE A 1 123 ? 17.879 -6.203 -26.803 1.00 90.44 123 ILE A CA 1
ATOM 965 C C . ILE A 1 123 ? 16.372 -6.478 -26.827 1.00 90.44 123 ILE A C 1
ATOM 967 O O . ILE A 1 123 ? 15.872 -7.244 -26.003 1.00 90.44 123 ILE A O 1
ATOM 971 N N . GLY A 1 124 ? 15.629 -5.822 -27.719 1.00 92.00 124 GLY A N 1
ATOM 972 C CA . GLY A 1 124 ? 14.171 -5.885 -27.765 1.00 92.00 124 GLY A CA 1
ATOM 973 C C . GLY A 1 124 ? 13.481 -5.262 -26.547 1.00 92.00 124 GLY A C 1
ATOM 974 O O . GLY A 1 124 ? 12.330 -5.601 -26.268 1.00 92.00 124 GLY A O 1
ATOM 975 N N . GLN A 1 125 ? 14.147 -4.377 -25.801 1.00 95.00 125 GLN A N 1
ATOM 976 C CA . GLN A 1 125 ? 13.519 -3.649 -24.701 1.00 95.00 125 GLN A CA 1
ATOM 977 C C . GLN A 1 125 ? 12.602 -2.566 -25.275 1.00 95.00 125 GLN A C 1
ATOM 979 O O . GLN A 1 125 ? 13.006 -1.752 -26.103 1.00 95.00 125 GLN A O 1
ATOM 984 N N . SER A 1 126 ? 11.343 -2.577 -24.845 1.00 95.88 126 SER A N 1
ATOM 985 C CA . SER A 1 126 ? 10.346 -1.574 -25.220 1.00 95.88 126 SER A CA 1
ATOM 986 C C . SER A 1 126 ? 10.455 -0.324 -24.346 1.00 95.88 126 SER A C 1
ATOM 988 O O . SER A 1 126 ? 11.021 -0.389 -23.263 1.00 95.88 126 SER A O 1
ATOM 990 N N . ALA A 1 127 ? 9.830 0.773 -24.775 1.00 95.94 127 ALA A N 1
ATOM 991 C CA . ALA A 1 127 ? 9.701 2.014 -24.004 1.00 95.94 127 ALA A CA 1
ATOM 992 C C . ALA A 1 127 ? 8.738 1.935 -22.806 1.00 95.94 127 ALA A C 1
ATOM 994 O O . ALA A 1 127 ? 8.342 2.977 -22.281 1.00 95.94 127 ALA A O 1
ATOM 995 N N . ILE A 1 128 ? 8.223 0.748 -22.479 1.00 97.69 128 ILE A N 1
ATOM 996 C CA . ILE A 1 128 ? 7.100 0.579 -21.564 1.00 97.69 128 ILE A CA 1
ATOM 997 C C . ILE A 1 128 ? 7.527 -0.236 -20.346 1.00 97.69 128 ILE A C 1
ATOM 999 O O . ILE A 1 128 ? 7.719 -1.453 -20.428 1.00 97.69 128 ILE A O 1
ATOM 1003 N N . VAL A 1 129 ? 7.502 0.420 -19.186 1.00 97.88 129 VAL A N 1
ATOM 1004 C CA . VAL A 1 129 ? 7.485 -0.252 -17.884 1.00 97.88 129 VAL A CA 1
ATOM 1005 C C . VAL A 1 129 ? 6.040 -0.599 -17.549 1.00 97.88 129 VAL A C 1
ATOM 1007 O O . VAL A 1 129 ? 5.173 0.275 -17.455 1.00 97.88 129 VAL A O 1
ATOM 1010 N N . THR A 1 130 ? 5.765 -1.882 -17.343 1.00 98.50 130 THR A N 1
ATOM 1011 C CA . THR A 1 130 ? 4.469 -2.339 -16.839 1.00 98.50 130 THR A CA 1
ATOM 1012 C C . THR A 1 130 ? 4.483 -2.279 -15.321 1.00 98.50 130 THR A C 1
ATOM 1014 O O . THR A 1 130 ? 5.337 -2.893 -14.685 1.00 98.50 130 THR A O 1
ATOM 1017 N N . VAL A 1 131 ? 3.526 -1.557 -14.741 1.00 98.50 131 VAL A N 1
ATOM 1018 C CA . VAL A 1 131 ? 3.341 -1.461 -13.290 1.00 98.50 131 VAL A CA 1
ATOM 1019 C C . VAL A 1 131 ? 2.036 -2.150 -12.922 1.00 98.50 131 VAL A C 1
ATOM 1021 O O . VAL A 1 131 ? 0.966 -1.717 -13.344 1.00 98.50 131 VAL A O 1
ATOM 1024 N N . SER A 1 132 ? 2.110 -3.229 -12.156 1.00 98.31 132 SER A N 1
ATOM 1025 C CA . SER A 1 132 ? 0.948 -3.943 -11.630 1.00 98.31 132 SER A CA 1
ATOM 1026 C C . SER A 1 132 ? 0.721 -3.575 -10.171 1.00 98.31 132 SER A C 1
ATOM 1028 O O . SER A 1 132 ? 1.648 -3.665 -9.363 1.00 98.31 132 SER A O 1
ATOM 1030 N N . ILE A 1 133 ? -0.509 -3.201 -9.837 1.00 98.62 133 ILE A N 1
ATOM 1031 C CA . ILE A 1 133 ? -0.921 -2.819 -8.486 1.00 98.62 133 ILE A CA 1
ATOM 1032 C C . ILE A 1 133 ? -1.980 -3.805 -8.014 1.00 98.62 133 ILE A C 1
ATOM 1034 O O . ILE A 1 133 ? -2.978 -3.996 -8.708 1.00 98.62 133 ILE A O 1
ATOM 1038 N N . THR A 1 134 ? -1.772 -4.410 -6.848 1.00 98.50 134 THR A N 1
ATOM 1039 C CA . THR A 1 134 ? -2.773 -5.276 -6.215 1.00 98.50 134 THR A CA 1
ATOM 1040 C C . THR A 1 134 ? -3.621 -4.445 -5.269 1.00 98.50 134 THR A C 1
ATOM 1042 O O . THR A 1 134 ? -3.095 -3.825 -4.345 1.00 98.50 134 THR A O 1
ATOM 1045 N N . VAL A 1 135 ? -4.925 -4.448 -5.521 1.00 98.44 135 VAL A N 1
ATOM 1046 C CA . VAL A 1 135 ? -5.935 -3.815 -4.675 1.00 98.44 135 VAL A CA 1
ATOM 1047 C C . VAL A 1 135 ? -6.783 -4.923 -4.067 1.00 98.44 135 VAL A C 1
ATOM 1049 O O . VAL A 1 135 ? -7.299 -5.756 -4.821 1.00 98.44 135 VAL A O 1
ATOM 1052 N N . ALA A 1 136 ? -6.926 -4.962 -2.744 1.00 97.94 136 ALA A N 1
ATOM 1053 C CA . ALA A 1 136 ? -7.843 -5.883 -2.085 1.00 97.94 136 ALA A CA 1
ATOM 1054 C C . ALA A 1 136 ? -9.013 -5.125 -1.463 1.00 97.94 136 ALA A C 1
ATOM 1056 O O . ALA A 1 136 ? -8.915 -3.961 -1.098 1.00 97.94 136 ALA A O 1
ATOM 1057 N N . ASN A 1 137 ? -10.150 -5.798 -1.383 1.00 97.69 137 ASN A N 1
ATOM 1058 C CA . ASN A 1 137 ? -11.315 -5.308 -0.673 1.00 97.69 137 ASN A CA 1
ATOM 1059 C C . ASN A 1 137 ? -11.492 -6.177 0.568 1.00 97.69 137 ASN A C 1
ATOM 1061 O O . ASN A 1 137 ? -11.902 -7.336 0.470 1.00 97.69 137 ASN A O 1
ATOM 1065 N N . VAL A 1 138 ? -11.146 -5.622 1.725 1.00 95.25 138 VAL A N 1
ATOM 1066 C CA . VAL A 1 138 ? -11.245 -6.291 3.032 1.00 95.25 138 VAL A CA 1
ATOM 1067 C C . VAL A 1 138 ? -12.567 -5.961 3.752 1.00 95.25 138 VAL A C 1
ATOM 1069 O O . VAL A 1 138 ? -12.860 -6.482 4.837 1.00 95.25 138 VAL A O 1
ATOM 1072 N N . GLY A 1 139 ? -13.403 -5.141 3.110 1.00 95.31 139 GLY A N 1
ATOM 1073 C CA . GLY A 1 139 ? -14.763 -4.810 3.508 1.00 95.31 139 GLY A CA 1
ATOM 1074 C C . GLY A 1 139 ? -15.794 -5.881 3.140 1.00 95.31 139 GLY A C 1
ATOM 1075 O O . GLY A 1 139 ? -15.484 -7.005 2.742 1.00 95.31 139 GLY A O 1
ATOM 1076 N N . ASP A 1 140 ? -17.068 -5.534 3.325 1.00 95.50 140 ASP A N 1
ATOM 1077 C CA . ASP A 1 140 ? -18.213 -6.430 3.092 1.00 95.50 140 ASP A CA 1
ATOM 1078 C C . ASP A 1 140 ? -19.052 -6.046 1.868 1.00 95.50 140 ASP A C 1
ATOM 1080 O O . ASP A 1 140 ? -19.956 -6.788 1.479 1.00 95.50 140 ASP A O 1
ATOM 1084 N N . TYR A 1 141 ? -18.767 -4.895 1.263 1.00 96.88 141 TYR A N 1
ATOM 1085 C CA . TYR A 1 141 ? -19.446 -4.404 0.070 1.00 96.88 141 TYR A CA 1
ATOM 1086 C C . TYR A 1 141 ? -18.593 -4.621 -1.172 1.00 96.88 141 TYR A C 1
ATOM 1088 O O . TYR A 1 141 ? -17.376 -4.664 -1.094 1.00 96.88 141 TYR A O 1
ATOM 1096 N N . GLY A 1 142 ? -19.227 -4.777 -2.335 1.00 97.75 142 GLY A N 1
ATOM 1097 C CA . GLY A 1 142 ? -18.508 -4.701 -3.606 1.00 97.75 142 GLY A CA 1
ATOM 1098 C C . GLY A 1 142 ? -18.211 -3.245 -3.943 1.00 97.75 142 GLY A C 1
ATOM 1099 O O . GLY A 1 142 ? -19.130 -2.429 -3.940 1.00 97.75 142 GLY A O 1
ATOM 1100 N N . GLU A 1 143 ? -16.959 -2.940 -4.272 1.00 98.31 143 GLU A N 1
ATOM 1101 C CA . GLU A 1 143 ? -16.482 -1.565 -4.417 1.00 98.31 143 GLU A CA 1
ATOM 1102 C C . GLU A 1 143 ? -16.086 -1.231 -5.851 1.00 98.31 143 GLU A C 1
ATOM 1104 O O . GLU A 1 143 ? -15.455 -2.028 -6.549 1.00 98.31 143 GLU A O 1
ATOM 1109 N N . SER A 1 144 ? -16.433 -0.017 -6.285 1.00 97.94 144 SER A N 1
ATOM 1110 C CA . SER A 1 144 ? -15.905 0.587 -7.512 1.00 97.94 144 SER A CA 1
ATOM 1111 C C . SER A 1 144 ? -14.831 1.601 -7.141 1.00 97.94 144 SER A C 1
ATOM 1113 O O . SER A 1 144 ? -15.133 2.651 -6.578 1.00 97.94 144 SER A O 1
ATOM 1115 N N . ILE A 1 145 ? -13.580 1.287 -7.462 1.00 98.00 145 ILE A N 1
ATOM 1116 C CA . ILE A 1 145 ? -12.414 2.060 -7.028 1.00 98.00 145 ILE A CA 1
ATOM 1117 C C . ILE A 1 145 ? -11.950 3.035 -8.111 1.00 98.00 145 ILE A C 1
ATOM 1119 O O . ILE A 1 145 ? -12.041 2.742 -9.304 1.00 98.00 145 ILE A O 1
ATOM 1123 N N . ASN A 1 146 ? -11.382 4.165 -7.686 1.00 98.38 146 ASN A N 1
ATOM 1124 C CA . ASN A 1 146 ? -10.613 5.078 -8.532 1.00 98.38 146 ASN A CA 1
ATOM 1125 C C . ASN A 1 146 ? -9.149 5.043 -8.083 1.00 98.38 146 ASN A C 1
ATOM 1127 O O . ASN A 1 146 ? -8.782 5.705 -7.111 1.00 98.38 146 ASN A O 1
ATOM 1131 N N . LEU A 1 147 ? -8.325 4.266 -8.784 1.00 98.62 147 LEU A N 1
ATOM 1132 C CA . LEU A 1 147 ? -6.901 4.118 -8.504 1.00 98.62 147 LEU A CA 1
ATOM 1133 C C . LEU A 1 147 ? -6.110 5.142 -9.314 1.00 98.62 147 LEU A C 1
ATOM 1135 O O . LEU A 1 147 ? -6.313 5.259 -10.517 1.00 98.62 147 LEU A O 1
ATOM 1139 N N . SER A 1 148 ? -5.199 5.868 -8.681 1.00 98.50 148 SER A N 1
ATOM 1140 C CA . SER A 1 148 ? -4.262 6.780 -9.339 1.00 98.50 148 SER A CA 1
ATOM 1141 C C . SER A 1 148 ? -2.832 6.329 -9.085 1.00 98.50 148 SER A C 1
ATOM 1143 O O . SER A 1 148 ? -2.516 5.887 -7.983 1.00 98.50 148 SER A O 1
ATOM 1145 N N . LEU A 1 149 ? -1.964 6.456 -10.090 1.00 98.62 149 LEU A N 1
ATOM 1146 C CA . LEU A 1 149 ? -0.553 6.084 -9.985 1.00 98.62 149 LEU A CA 1
ATOM 1147 C C . LEU A 1 149 ? 0.347 7.252 -10.389 1.00 98.62 149 LEU A C 1
ATOM 1149 O O . LEU A 1 149 ? 0.128 7.899 -11.415 1.00 98.62 149 LEU A O 1
ATOM 1153 N N . THR A 1 150 ? 1.392 7.484 -9.602 1.00 98.38 150 THR A N 1
ATOM 1154 C CA . THR A 1 150 ? 2.442 8.465 -9.891 1.00 98.38 150 THR A CA 1
ATOM 1155 C C . THR A 1 150 ? 3.815 7.810 -9.785 1.00 98.38 150 THR A C 1
ATOM 1157 O O . THR A 1 150 ? 4.105 7.145 -8.792 1.00 98.38 150 THR A O 1
ATOM 1160 N N . ALA A 1 151 ? 4.665 8.012 -10.792 1.00 97.62 151 ALA A N 1
ATOM 1161 C CA . ALA A 1 151 ? 6.085 7.675 -10.750 1.00 97.62 151 ALA A CA 1
ATOM 1162 C C . ALA A 1 151 ? 6.887 8.892 -10.268 1.00 97.62 151 ALA A C 1
ATOM 1164 O O . ALA A 1 151 ? 6.749 9.985 -10.824 1.00 97.62 151 ALA A O 1
ATOM 1165 N N . THR A 1 152 ? 7.736 8.718 -9.258 1.00 95.88 152 THR A N 1
ATOM 1166 C CA . THR A 1 152 ? 8.381 9.834 -8.552 1.00 95.88 152 THR A CA 1
ATOM 1167 C C . THR A 1 152 ? 9.877 9.599 -8.353 1.00 95.88 152 THR A C 1
ATOM 1169 O O . THR A 1 152 ? 10.296 8.561 -7.848 1.00 95.88 152 THR A O 1
ATOM 1172 N N . ASN A 1 153 ? 10.681 10.603 -8.703 1.00 91.00 153 ASN A N 1
ATOM 1173 C CA . ASN A 1 153 ? 12.050 10.811 -8.214 1.00 91.00 153 ASN A CA 1
ATOM 1174 C C . ASN A 1 153 ? 12.107 12.247 -7.637 1.00 91.00 153 ASN A C 1
ATOM 1176 O O . ASN A 1 153 ? 11.312 12.585 -6.768 1.00 91.00 153 ASN A O 1
ATOM 1180 N N . LYS A 1 154 ? 12.966 13.133 -8.153 1.00 86.88 154 LYS A N 1
ATOM 1181 C CA . LYS A 1 154 ? 12.956 14.583 -7.910 1.00 86.88 154 LYS A CA 1
ATOM 1182 C C . LYS A 1 154 ? 11.786 15.266 -8.616 1.00 86.88 154 LYS A C 1
ATOM 1184 O O . LYS A 1 154 ? 11.375 16.349 -8.217 1.00 86.88 154 LYS A O 1
ATOM 1189 N N . THR A 1 155 ? 11.277 14.647 -9.679 1.00 86.69 155 THR A N 1
ATOM 1190 C CA . THR A 1 155 ? 10.071 15.060 -10.396 1.00 86.69 155 THR A CA 1
ATOM 1191 C C . THR A 1 155 ? 9.009 13.976 -10.286 1.00 86.69 155 THR A C 1
ATOM 1193 O O . THR A 1 155 ? 9.337 12.793 -10.161 1.00 86.69 155 THR A O 1
ATOM 1196 N N . SER A 1 156 ? 7.748 14.381 -10.393 1.00 92.12 156 SER A N 1
ATOM 1197 C CA . SER A 1 156 ? 6.595 13.482 -10.367 1.00 92.12 156 SER A CA 1
ATOM 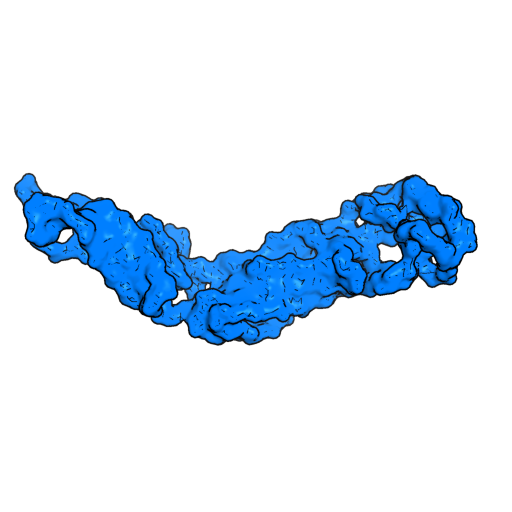1198 C C . SER A 1 156 ? 5.966 13.396 -11.753 1.00 92.12 156 SER A C 1
ATOM 1200 O O . SER A 1 156 ? 5.730 14.419 -12.393 1.00 92.12 156 SER A O 1
ATOM 1202 N N . THR A 1 157 ? 5.687 12.178 -12.206 1.00 94.38 157 THR A N 1
ATOM 1203 C CA . THR A 1 157 ? 4.977 11.888 -13.457 1.00 94.38 157 THR A CA 1
ATOM 1204 C C . THR A 1 157 ? 3.700 11.142 -13.106 1.00 94.38 157 THR A C 1
ATOM 1206 O O . THR A 1 157 ? 3.765 10.031 -12.587 1.00 94.38 157 THR A O 1
ATOM 1209 N N . SER A 1 158 ? 2.536 11.741 -13.357 1.00 96.31 158 SER A N 1
ATOM 1210 C CA . SER A 1 158 ? 1.256 11.050 -13.169 1.00 96.31 158 SER A CA 1
ATOM 1211 C C . SER A 1 158 ? 0.989 10.113 -14.346 1.00 96.31 158 SER A C 1
ATOM 1213 O O . SER A 1 158 ? 1.149 10.508 -15.499 1.00 96.31 158 SER A O 1
ATOM 1215 N N . LEU A 1 159 ? 0.565 8.883 -14.055 1.00 97.69 159 LEU A N 1
ATOM 1216 C CA . LEU A 1 159 ? 0.135 7.897 -15.051 1.00 97.69 159 LEU A CA 1
ATOM 1217 C C . LEU A 1 159 ? -1.401 7.855 -15.184 1.00 97.69 159 LEU A C 1
ATOM 1219 O O . LEU A 1 159 ? -1.946 7.001 -15.884 1.00 97.69 159 LEU A O 1
ATOM 1223 N N . GLY A 1 160 ? -2.094 8.790 -14.526 1.00 97.69 160 GLY A N 1
ATOM 1224 C CA . GLY A 1 160 ? -3.543 8.942 -14.564 1.00 97.69 160 GLY A CA 1
ATOM 1225 C C . GLY A 1 160 ? -4.301 8.038 -13.592 1.00 97.69 160 GLY A C 1
ATOM 1226 O O . GLY A 1 160 ? -3.726 7.345 -12.746 1.00 97.69 160 GLY A O 1
ATOM 1227 N N . THR A 1 161 ? -5.624 8.069 -13.735 1.00 98.44 161 THR A N 1
ATOM 1228 C CA . THR A 1 161 ? -6.574 7.334 -12.897 1.00 98.44 161 THR A CA 1
ATOM 1229 C C . THR A 1 161 ? -7.226 6.212 -13.702 1.00 98.44 161 THR A C 1
ATOM 1231 O O . THR A 1 161 ? -7.608 6.412 -14.855 1.00 98.44 161 THR A O 1
ATOM 1234 N N . LYS A 1 162 ? -7.361 5.031 -13.097 1.00 98.50 162 LYS A N 1
ATOM 1235 C CA . LYS A 1 162 ? -8.084 3.880 -13.645 1.00 98.50 162 LYS A CA 1
ATOM 1236 C C . LYS A 1 162 ? -9.185 3.453 -12.690 1.00 98.50 162 LYS A C 1
ATOM 1238 O O . LYS A 1 162 ? -9.035 3.549 -11.473 1.00 98.50 162 LYS A O 1
ATOM 1243 N N . THR A 1 163 ? -10.272 2.949 -13.258 1.00 98.06 163 THR A N 1
ATOM 1244 C CA . THR A 1 163 ? -11.374 2.370 -12.498 1.00 98.06 163 THR A CA 1
ATOM 1245 C C . THR A 1 163 ? -11.313 0.853 -12.530 1.00 98.06 163 THR A C 1
ATOM 1247 O O . THR A 1 163 ? -10.885 0.254 -13.518 1.00 98.06 163 THR A O 1
ATOM 1250 N N . SER A 1 164 ? -11.731 0.226 -11.436 1.00 97.94 164 SER A N 1
ATOM 1251 C CA . SER A 1 164 ? -11.915 -1.222 -11.362 1.00 97.94 164 SER A CA 1
ATOM 1252 C C . SER A 1 164 ? -13.025 -1.556 -10.372 1.00 97.94 164 SER A C 1
ATOM 1254 O O . SER A 1 164 ? -13.382 -0.732 -9.532 1.00 97.94 164 SER A O 1
ATOM 1256 N N . PHE A 1 165 ? -13.561 -2.768 -10.470 1.00 98.25 165 PHE A N 1
ATOM 1257 C CA . PHE A 1 165 ? -14.477 -3.324 -9.482 1.00 98.25 165 PHE A CA 1
ATOM 1258 C C . PHE A 1 165 ? -13.759 -4.398 -8.664 1.00 98.25 165 PHE A C 1
ATOM 1260 O O . PHE A 1 165 ? -13.049 -5.228 -9.237 1.00 98.25 165 PHE A O 1
ATOM 1267 N N . VAL A 1 166 ? -13.951 -4.394 -7.344 1.00 98.25 166 VAL A N 1
ATOM 1268 C CA . VAL A 1 166 ? -13.403 -5.405 -6.430 1.00 98.25 166 VAL A CA 1
ATOM 1269 C C . VAL A 1 166 ? -14.524 -5.915 -5.533 1.00 98.25 166 VAL A C 1
ATOM 1271 O O . VAL A 1 166 ? -15.110 -5.158 -4.760 1.00 98.25 166 VAL A O 1
ATOM 1274 N N . GLY A 1 167 ? -14.850 -7.203 -5.653 1.00 98.19 167 GLY A N 1
ATOM 1275 C CA . GLY A 1 167 ? -15.852 -7.842 -4.797 1.00 98.19 167 GLY A CA 1
ATOM 1276 C C . GLY A 1 167 ? -15.386 -7.954 -3.337 1.00 98.19 167 GLY A C 1
ATOM 1277 O O . GLY A 1 167 ? -14.182 -7.907 -3.088 1.00 98.19 167 GLY A O 1
ATOM 1278 N N . PRO A 1 168 ? -16.309 -8.135 -2.379 1.00 96.44 168 PRO A N 1
ATOM 1279 C CA . PRO A 1 168 ? -15.962 -8.230 -0.963 1.00 96.44 168 PRO A CA 1
ATOM 1280 C C . PRO A 1 168 ? -15.069 -9.445 -0.689 1.00 96.44 168 PRO A C 1
ATOM 1282 O O . PRO A 1 168 ? -15.349 -10.549 -1.164 1.00 96.44 168 PRO A O 1
ATOM 1285 N N . GLY A 1 169 ? -13.988 -9.242 0.063 1.00 94.38 169 GLY A N 1
ATOM 1286 C CA . GLY A 1 169 ? -12.981 -10.266 0.357 1.00 94.38 169 GLY A CA 1
ATOM 1287 C C . GLY A 1 169 ? -12.121 -10.692 -0.841 1.00 94.38 169 GLY A C 1
ATOM 1288 O O . GLY A 1 169 ? -11.384 -11.671 -0.729 1.00 94.38 169 GLY A O 1
ATOM 1289 N N . ALA A 1 170 ? -12.227 -10.016 -1.990 1.00 97.56 170 ALA A N 1
ATOM 1290 C CA . ALA A 1 170 ? -11.477 -10.335 -3.203 1.00 97.56 170 ALA A CA 1
ATOM 1291 C C . ALA A 1 170 ? -10.319 -9.354 -3.445 1.00 97.56 170 ALA A C 1
ATOM 1293 O O . ALA A 1 170 ? -10.222 -8.298 -2.821 1.00 97.56 170 ALA A O 1
ATOM 1294 N N . SER A 1 171 ? -9.461 -9.689 -4.410 1.00 98.19 171 SER A N 1
ATOM 1295 C CA . SER A 1 171 ? -8.395 -8.807 -4.892 1.00 98.19 171 SER A CA 1
ATOM 1296 C C . SER A 1 171 ? -8.403 -8.718 -6.413 1.00 98.19 171 SER A C 1
ATOM 1298 O O . SER A 1 171 ? -8.772 -9.671 -7.103 1.00 98.19 171 SER A O 1
ATOM 1300 N N . VAL A 1 172 ? -7.965 -7.577 -6.942 1.00 98.25 172 VAL A N 1
ATOM 1301 C CA . VAL A 1 172 ? -7.759 -7.347 -8.374 1.00 98.25 172 VAL A CA 1
ATOM 1302 C C . VAL A 1 172 ? -6.362 -6.791 -8.617 1.00 98.25 172 VAL A C 1
ATOM 1304 O O . VAL A 1 172 ? -5.809 -6.079 -7.780 1.00 98.25 172 VAL A O 1
ATOM 1307 N N . ILE A 1 173 ? -5.804 -7.086 -9.789 1.00 98.56 173 ILE A N 1
ATOM 1308 C CA . ILE A 1 173 ? -4.566 -6.466 -10.258 1.00 98.56 173 ILE A CA 1
ATOM 1309 C C . ILE A 1 173 ? -4.915 -5.427 -11.322 1.00 98.56 173 ILE A C 1
ATOM 1311 O O . ILE A 1 173 ? -5.507 -5.755 -12.352 1.00 98.56 173 ILE A O 1
ATOM 1315 N N . VAL A 1 174 ? -4.526 -4.175 -11.087 1.00 98.56 174 VAL A N 1
ATOM 1316 C CA . VAL A 1 174 ? -4.667 -3.076 -12.047 1.00 98.56 174 VAL A CA 1
ATOM 1317 C C . VAL A 1 174 ? -3.311 -2.789 -12.679 1.00 98.56 174 VAL A C 1
ATOM 1319 O O . VAL A 1 174 ? -2.326 -2.536 -11.987 1.00 98.56 174 VAL A O 1
ATOM 1322 N N . TYR A 1 175 ? -3.262 -2.810 -14.010 1.00 98.38 175 TYR A N 1
ATOM 1323 C CA . TYR A 1 175 ? -2.038 -2.574 -14.773 1.00 98.38 175 TYR A CA 1
ATOM 1324 C C . TYR A 1 175 ? -1.949 -1.131 -15.256 1.00 98.38 175 TYR A C 1
ATOM 1326 O O . TYR A 1 175 ? -2.916 -0.598 -15.798 1.00 98.38 175 TYR A O 1
ATOM 1334 N N . TYR A 1 176 ? -0.772 -0.530 -15.151 1.00 98.62 176 TYR A N 1
ATOM 1335 C CA . TYR A 1 176 ? -0.381 0.721 -15.792 1.00 98.62 176 TYR A CA 1
ATOM 1336 C C . TYR A 1 176 ? 0.787 0.479 -16.742 1.00 98.62 176 TYR A C 1
ATOM 1338 O O . TYR A 1 176 ? 1.596 -0.422 -16.536 1.00 98.62 176 TYR A O 1
ATOM 1346 N N . TYR A 1 177 ? 0.872 1.311 -17.776 1.00 97.75 177 TYR A N 1
ATOM 1347 C CA . TYR A 1 177 ? 1.905 1.239 -18.804 1.00 97.75 177 TYR A CA 1
ATOM 1348 C C . TYR A 1 177 ? 2.626 2.580 -18.834 1.00 97.75 177 TYR A C 1
ATOM 1350 O O . TYR A 1 177 ? 2.101 3.566 -19.354 1.00 97.75 177 TYR A O 1
ATOM 1358 N N . TRP A 1 178 ? 3.790 2.639 -18.197 1.00 97.69 178 TRP A N 1
ATOM 1359 C CA . TRP A 1 178 ? 4.576 3.857 -18.095 1.00 97.69 178 TRP A CA 1
ATOM 1360 C C . TRP A 1 178 ? 5.513 3.975 -19.292 1.00 97.69 178 TRP A C 1
ATOM 1362 O O . TRP A 1 178 ? 6.431 3.174 -19.435 1.00 97.69 178 TRP A O 1
ATOM 1372 N N . ASN A 1 179 ? 5.280 4.974 -20.146 1.00 97.00 179 ASN A N 1
ATOM 1373 C CA . ASN A 1 179 ? 6.188 5.280 -21.246 1.00 97.00 179 ASN A CA 1
ATOM 1374 C C . ASN A 1 179 ? 7.413 6.042 -20.724 1.00 97.00 179 ASN A C 1
ATOM 1376 O O . ASN A 1 179 ? 7.283 7.164 -20.231 1.00 97.00 179 ASN A O 1
ATOM 1380 N N . THR A 1 180 ? 8.588 5.432 -20.852 1.00 96.06 180 THR A N 1
ATOM 1381 C CA . THR A 1 180 ? 9.871 5.960 -20.373 1.00 96.06 180 THR A CA 1
ATOM 1382 C C . THR A 1 180 ? 10.586 6.842 -21.399 1.00 96.06 180 THR A C 1
ATOM 1384 O O . THR A 1 180 ? 11.656 7.382 -21.115 1.00 96.06 180 THR A O 1
ATOM 1387 N N . SER A 1 181 ? 10.009 7.038 -22.588 1.00 95.00 181 SER A N 1
ATOM 1388 C CA . SER A 1 181 ? 10.580 7.909 -23.621 1.00 95.00 181 SER A CA 1
ATOM 1389 C C . SER A 1 181 ? 10.724 9.338 -23.096 1.00 95.00 181 SER A C 1
ATOM 1391 O O . SER A 1 181 ? 9.743 9.973 -22.712 1.00 95.00 181 SER A O 1
ATOM 1393 N N . GLY A 1 182 ? 11.952 9.859 -23.083 1.00 91.25 182 GLY A N 1
ATOM 1394 C CA . GLY A 1 182 ? 12.245 11.206 -22.579 1.00 91.25 182 GLY A CA 1
ATOM 1395 C C . GLY A 1 182 ? 12.197 11.346 -21.052 1.00 91.25 182 GLY A C 1
ATOM 1396 O O . GLY A 1 182 ? 12.363 12.455 -20.539 1.00 91.25 182 GLY A O 1
ATOM 1397 N N . ILE A 1 183 ? 12.003 10.250 -20.311 1.00 93.31 183 ILE A N 1
ATOM 1398 C CA . ILE A 1 183 ? 12.154 10.244 -18.856 1.00 93.31 183 ILE A CA 1
ATOM 1399 C C . ILE A 1 183 ? 13.642 10.336 -18.516 1.00 93.31 183 ILE A C 1
ATOM 1401 O O . ILE A 1 183 ? 14.481 9.660 -19.110 1.00 93.31 183 ILE A O 1
ATOM 1405 N N . LYS A 1 184 ? 13.980 11.208 -17.562 1.00 92.56 184 LYS A N 1
ATOM 1406 C CA . LYS A 1 184 ? 15.371 11.414 -17.148 1.00 92.56 184 LYS A CA 1
ATOM 1407 C C . LYS A 1 184 ? 15.903 10.161 -16.444 1.00 92.56 184 LYS A C 1
ATOM 1409 O O . LYS A 1 184 ? 15.187 9.616 -15.609 1.00 92.56 184 LYS A O 1
ATOM 1414 N N . PRO A 1 185 ? 17.148 9.733 -16.705 1.00 93.75 185 PRO A N 1
ATOM 1415 C CA . PRO A 1 185 ? 17.732 8.617 -15.977 1.00 93.75 185 PRO A CA 1
ATOM 1416 C C . PRO A 1 185 ? 17.828 8.915 -14.477 1.00 93.75 185 PRO A C 1
ATOM 1418 O O . PRO A 1 185 ? 18.341 9.965 -14.086 1.00 93.75 185 PRO A O 1
ATOM 1421 N N . ALA A 1 186 ? 17.268 8.018 -13.665 1.00 94.44 186 ALA A N 1
ATOM 1422 C CA . ALA A 1 186 ? 17.259 8.051 -12.206 1.00 94.44 186 ALA A CA 1
ATOM 1423 C C . ALA A 1 186 ? 16.582 6.786 -11.641 1.00 94.44 186 ALA A C 1
ATOM 1425 O O . ALA A 1 186 ? 15.964 6.002 -12.367 1.00 94.44 186 ALA A O 1
ATOM 1426 N N . ARG A 1 187 ? 16.593 6.619 -10.315 1.00 94.94 187 ARG A N 1
ATOM 1427 C CA . ARG A 1 187 ? 15.755 5.623 -9.616 1.00 94.94 187 ARG A CA 1
ATOM 1428 C C . ARG A 1 187 ? 14.362 6.165 -9.298 1.00 94.94 187 ARG A C 1
ATOM 1430 O O . ARG A 1 187 ? 14.216 7.060 -8.475 1.00 94.94 187 ARG A O 1
ATOM 1437 N N . TYR A 1 188 ? 13.325 5.605 -9.896 1.00 96.94 188 TYR A N 1
ATOM 1438 C CA . TYR A 1 188 ? 11.940 6.007 -9.671 1.00 96.94 188 TYR A CA 1
ATOM 1439 C C . TYR A 1 188 ? 11.256 5.113 -8.640 1.00 96.94 188 TYR A C 1
ATOM 1441 O O . TYR A 1 188 ? 11.399 3.890 -8.647 1.00 96.94 188 TYR A O 1
ATOM 1449 N N . GLY A 1 189 ? 10.511 5.743 -7.737 1.00 97.88 189 GLY A N 1
ATOM 1450 C CA . GLY A 1 189 ? 9.494 5.104 -6.914 1.00 97.88 189 GLY A CA 1
ATOM 1451 C C . GLY A 1 189 ? 8.104 5.227 -7.534 1.00 97.88 189 GLY A C 1
ATOM 1452 O O . GLY A 1 189 ? 7.896 6.015 -8.456 1.00 97.88 189 GLY A O 1
ATOM 1453 N N . PHE A 1 190 ? 7.148 4.490 -6.984 1.00 98.31 190 PHE A N 1
ATOM 1454 C CA . PHE A 1 190 ? 5.738 4.567 -7.348 1.00 98.31 190 PHE A CA 1
ATOM 1455 C C . PHE A 1 190 ? 4.894 4.882 -6.121 1.00 98.31 190 PHE A C 1
ATOM 1457 O O . PHE A 1 190 ? 5.126 4.334 -5.046 1.00 98.31 190 PHE A O 1
ATOM 1464 N N . SER A 1 191 ? 3.908 5.753 -6.300 1.00 98.00 191 SER A N 1
ATOM 1465 C CA . SER A 1 191 ? 2.887 6.079 -5.311 1.00 98.00 191 SER A CA 1
ATOM 1466 C C . SER A 1 191 ? 1.524 5.808 -5.929 1.00 98.00 191 SER A C 1
ATOM 1468 O O . SER A 1 191 ? 1.147 6.439 -6.923 1.00 98.00 191 SER A O 1
ATOM 1470 N N . ALA A 1 192 ? 0.840 4.808 -5.387 1.00 98.50 192 ALA A N 1
ATOM 1471 C CA . ALA A 1 192 ? -0.505 4.420 -5.759 1.00 98.50 192 ALA A CA 1
ATOM 1472 C C . ALA A 1 192 ? -1.481 4.910 -4.687 1.00 98.50 192 ALA A C 1
ATOM 1474 O O . ALA A 1 192 ? -1.214 4.742 -3.498 1.00 98.50 192 ALA A O 1
ATOM 1475 N N . THR A 1 193 ? -2.608 5.480 -5.109 1.00 98.38 193 THR A N 1
ATOM 1476 C CA . THR A 1 193 ? -3.662 5.957 -4.207 1.00 98.38 193 THR A CA 1
ATOM 1477 C C . THR A 1 193 ? -5.031 5.580 -4.752 1.00 98.38 193 THR A C 1
ATOM 1479 O O . THR A 1 193 ? -5.372 5.939 -5.882 1.00 98.38 193 THR A O 1
ATOM 1482 N N . VAL A 1 194 ? -5.824 4.890 -3.942 1.00 98.38 194 VAL A N 1
ATOM 1483 C CA . VAL A 1 194 ? -7.262 4.720 -4.141 1.00 98.38 194 VAL A CA 1
ATOM 1484 C C . VAL A 1 194 ? -7.965 5.912 -3.498 1.00 98.38 194 VAL A C 1
ATOM 1486 O O . VAL A 1 194 ? -7.669 6.299 -2.371 1.00 98.38 194 VAL A O 1
ATOM 1489 N N . THR A 1 195 ? -8.869 6.556 -4.234 1.00 97.69 195 THR A N 1
ATOM 1490 C CA . THR A 1 195 ? -9.749 7.562 -3.618 1.00 97.69 195 THR A CA 1
ATOM 1491 C C . THR A 1 195 ? -10.723 6.844 -2.686 1.00 97.69 195 THR A C 1
ATOM 1493 O O . THR A 1 195 ? -11.329 5.885 -3.173 1.00 97.69 195 THR A O 1
ATOM 1496 N N . PRO A 1 196 ? -10.917 7.304 -1.431 1.00 97.19 196 PRO A N 1
ATOM 1497 C CA . PRO A 1 196 ? -11.808 6.636 -0.493 1.00 97.19 196 PRO A CA 1
ATOM 1498 C C . PRO A 1 196 ? -13.166 6.330 -1.108 1.00 97.19 196 PRO A C 1
ATOM 1500 O O . PRO A 1 196 ? -13.786 7.205 -1.731 1.00 97.19 196 PRO A O 1
ATOM 1503 N N . VAL A 1 197 ? -13.605 5.082 -0.973 1.00 97.44 197 VAL A N 1
ATOM 1504 C CA . VAL A 1 197 ? -14.869 4.647 -1.570 1.00 97.44 197 VAL A CA 1
ATOM 1505 C C . VAL A 1 197 ? -16.052 5.246 -0.797 1.00 97.44 197 VAL A C 1
ATOM 1507 O O . VAL A 1 197 ? -15.931 5.576 0.388 1.00 97.44 197 VAL A O 1
ATOM 1510 N N . PRO A 1 198 ? -17.218 5.455 -1.435 1.00 97.00 198 PRO A N 1
ATOM 1511 C CA . PRO A 1 198 ? -18.368 6.027 -0.743 1.00 97.00 198 PRO A CA 1
ATOM 1512 C C . PRO A 1 198 ? -18.778 5.183 0.471 1.00 97.00 198 PRO A C 1
ATOM 1514 O O . PRO A 1 198 ? -19.169 4.033 0.322 1.00 97.00 198 PRO A O 1
ATOM 1517 N N . GLY A 1 199 ? -18.741 5.780 1.665 1.00 94.75 199 GLY A N 1
ATOM 1518 C CA . GLY A 1 199 ? -19.091 5.095 2.915 1.00 94.75 199 GLY A CA 1
ATOM 1519 C C . GLY A 1 199 ? -17.905 4.489 3.669 1.00 94.75 199 GLY A C 1
ATOM 1520 O O . GLY A 1 199 ? -18.101 3.995 4.778 1.00 94.75 199 GLY A O 1
ATOM 1521 N N . GLU A 1 200 ? -16.688 4.573 3.126 1.00 96.75 200 GLU A N 1
ATOM 1522 C CA . GLU A 1 200 ? -15.465 4.192 3.832 1.00 96.75 200 GLU A CA 1
ATOM 1523 C C . GLU A 1 200 ? -15.230 5.076 5.052 1.00 96.75 200 GLU A C 1
ATOM 1525 O O . GLU A 1 200 ? -15.261 6.311 4.993 1.00 96.75 200 GLU A O 1
ATOM 1530 N N . ALA A 1 201 ? -15.031 4.427 6.195 1.00 95.69 201 ALA A N 1
ATOM 1531 C CA . ALA A 1 201 ? -14.785 5.125 7.437 1.00 95.69 201 ALA A CA 1
ATOM 1532 C C . ALA A 1 201 ? -13.390 5.750 7.415 1.00 95.69 201 ALA A C 1
ATOM 1534 O O . ALA A 1 201 ? -12.440 5.152 6.924 1.00 95.69 201 ALA A O 1
ATOM 1535 N N . TYR A 1 202 ? -13.238 6.930 8.020 1.00 94.75 202 TYR A N 1
ATOM 1536 C CA . TYR A 1 202 ? -11.964 7.656 8.030 1.00 94.75 202 TYR A CA 1
ATOM 1537 C C . TYR A 1 202 ? -10.781 6.788 8.491 1.00 94.75 202 TYR A C 1
ATOM 1539 O O . TYR A 1 202 ? -9.713 6.840 7.888 1.00 94.75 202 TYR A O 1
ATOM 1547 N N . GLY A 1 203 ? -10.970 5.953 9.517 1.00 93.44 203 GLY A N 1
ATOM 1548 C CA . GLY A 1 203 ? -9.925 5.059 10.024 1.00 93.44 203 GLY A CA 1
ATOM 1549 C C . GLY A 1 203 ? -9.498 3.933 9.071 1.00 93.44 203 GLY A C 1
ATOM 1550 O O . GLY A 1 203 ? -8.421 3.389 9.287 1.00 93.44 203 GLY A O 1
ATOM 1551 N N . ASN A 1 204 ? -10.285 3.647 8.031 1.00 95.12 204 ASN A N 1
ATOM 1552 C CA . ASN A 1 204 ? -9.994 2.680 6.964 1.00 95.12 204 ASN A CA 1
ATOM 1553 C C . ASN A 1 204 ? -9.437 3.363 5.700 1.00 95.12 204 ASN A C 1
ATOM 1555 O O . ASN A 1 204 ? -9.305 2.747 4.665 1.00 95.12 204 ASN A O 1
ATOM 1559 N N . THR A 1 205 ? -9.133 4.668 5.733 1.00 95.69 205 THR A N 1
ATOM 1560 C CA . THR A 1 205 ? -8.614 5.373 4.541 1.00 95.69 205 THR A CA 1
ATOM 1561 C C . THR A 1 205 ? -7.087 5.435 4.464 1.00 95.69 205 THR A C 1
ATOM 1563 O O . THR A 1 205 ? -6.539 6.105 3.590 1.00 95.69 205 THR A O 1
ATOM 1566 N N . PHE A 1 206 ? -6.372 4.792 5.387 1.00 92.00 206 PHE A N 1
ATOM 1567 C CA . PHE A 1 206 ? -4.923 4.976 5.546 1.00 92.00 206 PHE A CA 1
ATOM 1568 C C . PHE A 1 206 ? -4.081 3.989 4.739 1.00 92.00 206 PHE A C 1
ATOM 1570 O O . PHE A 1 206 ? -2.954 4.301 4.361 1.00 92.00 206 PHE A O 1
ATOM 1577 N N . ASP A 1 207 ? -4.637 2.826 4.448 1.00 94.44 207 ASP A N 1
ATOM 1578 C CA . ASP A 1 207 ? -4.133 1.783 3.553 1.00 94.44 207 ASP A CA 1
ATOM 1579 C C . ASP A 1 207 ? -4.583 1.972 2.094 1.00 94.44 207 ASP A C 1
ATOM 1581 O O . ASP A 1 207 ? -4.062 1.315 1.190 1.00 94.44 207 ASP A O 1
ATOM 1585 N N . ASN A 1 208 ? -5.417 2.979 1.826 1.00 97.50 208 ASN A N 1
ATOM 1586 C CA . ASN A 1 208 ? -5.728 3.463 0.479 1.00 97.50 208 ASN A CA 1
ATOM 1587 C C . ASN A 1 208 ? -4.530 4.084 -0.262 1.00 97.50 208 ASN A C 1
ATOM 1589 O O . ASN A 1 208 ? -4.667 4.499 -1.413 1.00 97.50 208 ASN A O 1
ATOM 1593 N N . THR A 1 209 ? -3.355 4.215 0.362 1.00 97.50 209 THR A N 1
ATOM 1594 C CA . THR A 1 209 ? -2.138 4.708 -0.299 1.00 97.50 209 THR A CA 1
ATOM 1595 C C . THR A 1 209 ? -0.947 3.802 -0.020 1.00 97.50 209 THR A C 1
ATOM 1597 O O . THR A 1 209 ? -0.587 3.564 1.128 1.00 97.50 209 THR A O 1
ATOM 1600 N N . LEU A 1 210 ? -0.259 3.385 -1.084 1.00 98.00 210 LEU A N 1
ATOM 1601 C CA . LEU A 1 210 ? 0.976 2.610 -1.014 1.00 98.00 210 LEU A CA 1
ATOM 1602 C C . LEU A 1 210 ? 2.063 3.316 -1.825 1.00 98.00 210 LEU A C 1
ATOM 1604 O O . LEU A 1 210 ? 1.896 3.588 -3.013 1.00 98.00 210 LEU A O 1
ATOM 1608 N N . SER A 1 211 ? 3.186 3.625 -1.177 1.00 97.06 211 SER A N 1
ATOM 1609 C CA . SER A 1 211 ? 4.325 4.291 -1.815 1.00 97.06 211 SER A CA 1
ATOM 1610 C C . SER A 1 211 ? 5.608 3.497 -1.610 1.00 97.06 211 SER A C 1
ATOM 1612 O O . SER A 1 211 ? 6.008 3.243 -0.477 1.00 97.06 211 SER A O 1
ATOM 1614 N N . LEU A 1 212 ? 6.271 3.143 -2.709 1.00 97.38 212 LEU A N 1
ATOM 1615 C CA . LEU A 1 212 ? 7.544 2.425 -2.721 1.00 97.38 212 LEU A CA 1
ATOM 1616 C C . LEU A 1 212 ? 8.598 3.252 -3.456 1.00 97.38 212 LEU A C 1
ATOM 1618 O O . LEU A 1 212 ? 8.347 3.756 -4.548 1.00 97.38 212 LEU A O 1
ATOM 1622 N N . SER A 1 213 ? 9.795 3.376 -2.891 1.00 95.94 213 SER A N 1
ATOM 1623 C CA . SER A 1 213 ? 10.928 4.051 -3.534 1.00 95.94 213 SER A CA 1
ATOM 1624 C C . SER A 1 213 ? 11.784 3.071 -4.341 1.00 95.94 213 SER A C 1
ATOM 1626 O O . SER A 1 213 ? 11.766 1.867 -4.090 1.00 95.94 213 SER A O 1
ATOM 1628 N N . ASN A 1 214 ? 12.549 3.586 -5.310 1.00 94.25 214 ASN A N 1
ATOM 1629 C CA . ASN A 1 214 ? 13.584 2.837 -6.039 1.00 94.25 214 ASN A CA 1
ATOM 1630 C C . ASN A 1 214 ? 13.108 1.527 -6.703 1.00 94.25 214 ASN A C 1
ATOM 1632 O O . ASN A 1 214 ? 13.845 0.545 -6.724 1.00 94.25 214 ASN A O 1
ATOM 1636 N N . GLN A 1 215 ? 11.890 1.515 -7.243 1.00 95.81 215 GLN A N 1
ATOM 1637 C CA . GLN A 1 215 ? 11.275 0.339 -7.866 1.00 95.81 215 GLN A CA 1
ATOM 1638 C C . GLN A 1 215 ? 11.718 0.121 -9.312 1.00 95.81 215 GLN A C 1
ATOM 1640 O O . GLN A 1 215 ? 11.751 -1.010 -9.786 1.00 95.81 215 GLN A O 1
ATOM 1645 N N . THR A 1 216 ? 12.063 1.191 -10.027 1.00 96.00 216 THR A N 1
ATOM 1646 C CA . THR A 1 216 ? 12.567 1.093 -11.399 1.00 96.00 216 THR A CA 1
ATOM 1647 C C . THR A 1 216 ? 13.725 2.052 -11.601 1.00 96.00 216 THR A C 1
ATOM 1649 O O . THR A 1 216 ? 13.635 3.219 -11.226 1.00 96.00 216 THR A O 1
ATOM 1652 N N . ARG A 1 217 ? 14.825 1.582 -12.188 1.00 95.62 217 ARG A N 1
ATOM 1653 C CA . ARG A 1 217 ? 15.973 2.423 -12.533 1.00 95.62 217 ARG A CA 1
ATOM 1654 C C . ARG A 1 217 ? 15.959 2.747 -14.019 1.00 95.62 217 ARG A C 1
ATOM 1656 O O . ARG A 1 217 ? 16.176 1.868 -14.840 1.00 95.62 217 ARG A O 1
ATOM 1663 N N . ILE A 1 218 ? 15.758 4.009 -14.358 1.00 95.25 218 ILE A N 1
ATOM 1664 C CA . ILE A 1 218 ? 15.998 4.473 -15.719 1.00 95.25 218 ILE A CA 1
ATOM 1665 C C . ILE A 1 218 ? 17.496 4.768 -15.844 1.00 95.25 218 ILE A C 1
ATOM 1667 O O . ILE A 1 218 ? 17.999 5.609 -15.098 1.00 95.25 218 ILE A O 1
ATOM 1671 N N . ILE A 1 219 ? 18.203 4.057 -16.722 1.00 94.19 219 ILE A N 1
ATOM 1672 C CA . ILE A 1 219 ? 19.658 4.181 -16.927 1.00 94.19 219 ILE A CA 1
ATOM 1673 C C . ILE A 1 219 ? 19.964 4.982 -18.197 1.00 94.19 219 ILE A C 1
ATOM 1675 O O . ILE A 1 219 ? 19.195 4.916 -19.154 1.00 94.19 219 ILE A O 1
ATOM 1679 N N . PRO A 1 220 ? 21.028 5.797 -18.226 1.00 93.50 220 PRO A N 1
ATOM 1680 C CA . PRO A 1 220 ? 21.336 6.622 -19.390 1.00 93.50 220 PRO A CA 1
ATOM 1681 C C . PRO A 1 220 ? 21.726 5.757 -20.598 1.00 93.50 220 PRO A C 1
ATOM 1683 O O . PRO A 1 220 ? 22.308 4.685 -20.457 1.00 93.50 220 PRO A O 1
ATOM 1686 N N . LEU A 1 221 ? 21.411 6.224 -21.808 1.00 92.88 221 LEU A N 1
ATOM 1687 C CA . LEU A 1 221 ? 21.873 5.560 -23.027 1.00 92.88 221 LEU A CA 1
ATOM 1688 C C . LEU A 1 221 ? 23.406 5.637 -23.090 1.00 92.88 221 LEU A C 1
ATOM 1690 O O . LEU A 1 221 ? 23.960 6.726 -22.957 1.00 92.88 221 LEU A O 1
ATOM 1694 N N . GLY A 1 222 ? 24.069 4.496 -23.279 1.00 91.94 222 GLY A N 1
ATOM 1695 C CA . GLY A 1 222 ? 25.531 4.386 -23.215 1.00 91.94 222 GLY A CA 1
ATOM 1696 C C . GLY A 1 222 ? 26.076 3.795 -21.909 1.00 91.94 222 GLY A C 1
ATOM 1697 O O . GLY A 1 222 ? 27.260 3.498 -21.854 1.00 91.94 222 GLY A O 1
ATOM 1698 N N . ASP A 1 223 ? 25.240 3.570 -20.891 1.00 94.69 223 ASP A N 1
ATOM 1699 C CA . ASP A 1 223 ? 25.592 2.718 -19.743 1.00 94.69 223 ASP A CA 1
ATOM 1700 C C . ASP A 1 223 ? 25.436 1.252 -20.162 1.00 94.69 223 ASP A C 1
ATOM 1702 O O . ASP A 1 223 ? 24.334 0.700 -20.173 1.00 94.69 223 ASP A O 1
ATOM 1706 N N . VAL A 1 224 ? 26.527 0.647 -20.618 1.00 92.75 224 VAL A N 1
ATOM 1707 C CA . VAL A 1 224 ? 26.560 -0.684 -21.238 1.00 92.75 224 VAL A CA 1
ATOM 1708 C C . VAL A 1 224 ? 26.680 -1.767 -20.173 1.00 92.75 224 VAL A C 1
ATOM 1710 O O . VAL A 1 224 ? 26.139 -2.865 -20.339 1.00 92.75 224 VAL A O 1
ATOM 1713 N N . ASN A 1 225 ? 27.384 -1.473 -19.078 1.00 91.00 225 ASN A N 1
ATOM 1714 C CA . ASN A 1 225 ? 27.564 -2.405 -17.969 1.00 91.00 225 ASN A CA 1
ATOM 1715 C C . ASN A 1 225 ? 26.381 -2.388 -16.968 1.00 91.00 225 ASN A C 1
ATOM 1717 O O . ASN A 1 225 ? 26.267 -3.298 -16.143 1.00 91.00 225 ASN A O 1
ATOM 1721 N N . GLN A 1 226 ? 25.475 -1.411 -17.101 1.00 90.94 226 GLN A N 1
ATOM 1722 C CA . GLN A 1 226 ? 24.223 -1.240 -16.356 1.00 90.94 226 GLN A CA 1
ATOM 1723 C C . GLN A 1 226 ? 24.417 -0.901 -14.874 1.00 90.94 226 GLN A C 1
ATOM 1725 O O . GLN A 1 226 ? 23.519 -1.109 -14.042 1.00 90.94 226 GLN A O 1
ATOM 1730 N N . ASP A 1 227 ? 25.581 -0.360 -14.519 1.00 90.94 227 ASP A N 1
ATOM 1731 C CA . ASP A 1 227 ? 25.873 0.115 -13.171 1.00 90.94 227 ASP A CA 1
ATOM 1732 C C . ASP A 1 227 ? 25.260 1.503 -12.892 1.00 90.94 227 ASP A C 1
ATOM 1734 O O . ASP A 1 227 ? 25.149 1.927 -11.730 1.00 90.94 227 ASP A O 1
ATOM 1738 N N . GLY A 1 228 ? 24.709 2.137 -13.933 1.00 90.81 228 GLY A N 1
ATOM 1739 C CA . GLY A 1 228 ? 24.041 3.433 -13.956 1.00 90.81 228 GLY A CA 1
ATOM 1740 C C . GLY A 1 228 ? 24.955 4.632 -13.873 1.00 90.81 228 GLY A C 1
ATOM 1741 O O . GLY A 1 228 ? 24.448 5.728 -13.616 1.00 90.81 228 GLY A O 1
ATOM 1742 N N . SER A 1 229 ? 26.244 4.430 -14.094 1.00 93.81 229 SER A N 1
ATOM 1743 C CA . SER A 1 229 ? 27.196 5.458 -14.476 1.00 93.81 229 SER A CA 1
ATOM 1744 C C . SER A 1 229 ? 27.565 5.262 -15.945 1.00 93.81 229 SER A C 1
ATOM 1746 O O . SER A 1 229 ? 27.353 4.193 -16.498 1.00 93.81 229 SER A O 1
ATOM 1748 N N . ILE A 1 230 ? 28.077 6.307 -16.590 1.00 95.38 230 ILE A N 1
ATOM 1749 C CA . ILE A 1 230 ? 28.725 6.164 -17.895 1.00 95.38 230 ILE A CA 1
ATOM 1750 C C . ILE A 1 230 ? 30.180 6.545 -17.725 1.00 95.38 230 ILE A C 1
ATOM 1752 O O . ILE A 1 230 ? 30.488 7.720 -17.497 1.00 95.38 230 ILE A O 1
ATOM 1756 N N . ASP A 1 231 ? 31.069 5.565 -17.815 1.00 95.00 231 ASP A N 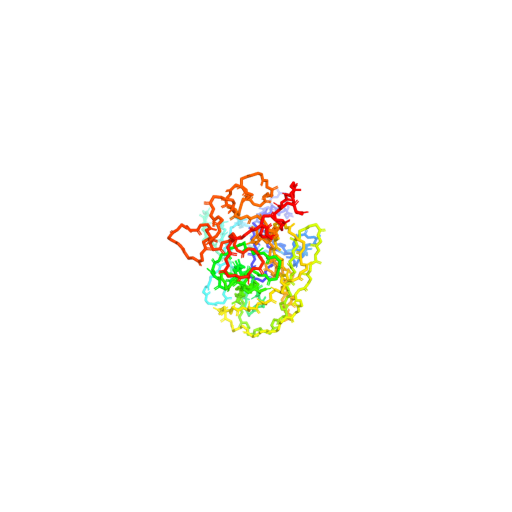1
ATOM 1757 C CA . ASP A 1 231 ? 32.498 5.775 -17.634 1.00 95.00 231 ASP A CA 1
ATOM 1758 C C . ASP A 1 231 ? 33.362 4.995 -18.642 1.00 95.00 231 ASP A C 1
ATOM 1760 O O . ASP A 1 231 ? 32.923 4.562 -19.711 1.00 95.00 231 ASP A O 1
ATOM 1764 N N . ILE A 1 232 ? 34.664 4.909 -18.357 1.00 94.25 232 ILE A N 1
ATOM 1765 C CA . ILE A 1 232 ? 35.628 4.269 -19.255 1.00 94.25 232 ILE A CA 1
ATOM 1766 C C . ILE A 1 232 ? 35.408 2.756 -19.369 1.00 94.25 232 ILE A C 1
ATOM 1768 O O . ILE A 1 232 ? 35.865 2.147 -20.337 1.00 94.25 232 ILE A O 1
ATOM 1772 N N . ILE A 1 233 ? 34.720 2.143 -18.404 1.00 93.31 233 ILE A N 1
ATOM 1773 C CA . ILE A 1 233 ? 34.345 0.735 -18.438 1.00 93.31 233 ILE A CA 1
ATOM 1774 C C . ILE A 1 233 ? 33.341 0.519 -19.567 1.00 93.31 233 ILE A C 1
ATOM 1776 O O . ILE A 1 233 ? 33.573 -0.380 -20.369 1.00 93.31 233 ILE A O 1
ATOM 1780 N N . ASP A 1 234 ? 32.308 1.355 -19.704 1.00 93.94 234 ASP A N 1
ATOM 1781 C CA . ASP A 1 234 ? 31.309 1.234 -20.780 1.00 93.94 234 ASP A CA 1
ATOM 1782 C C . ASP A 1 234 ? 31.941 1.348 -22.166 1.00 93.94 234 ASP A C 1
ATOM 1784 O O . ASP A 1 234 ? 31.746 0.486 -23.027 1.00 93.94 234 ASP A O 1
ATOM 1788 N N . ALA A 1 235 ? 32.792 2.362 -22.352 1.00 92.69 235 ALA A N 1
ATOM 1789 C CA . ALA A 1 235 ? 33.539 2.543 -23.593 1.00 92.69 235 ALA A CA 1
ATOM 1790 C C . ALA A 1 235 ? 34.472 1.349 -23.855 1.00 92.69 235 ALA A C 1
ATOM 1792 O O . ALA A 1 235 ? 34.570 0.858 -24.981 1.00 92.69 235 ALA A O 1
ATOM 1793 N N . GLY A 1 236 ? 35.126 0.840 -22.806 1.00 91.31 236 GLY A N 1
ATOM 1794 C CA . GLY A 1 236 ? 35.957 -0.356 -22.861 1.00 91.31 236 GLY A CA 1
ATOM 1795 C C . GLY A 1 236 ? 35.179 -1.605 -23.276 1.00 91.31 236 GLY A C 1
ATOM 1796 O O . GLY A 1 236 ? 35.695 -2.392 -24.070 1.00 91.31 236 GLY A O 1
ATOM 1797 N N . VAL A 1 237 ? 33.936 -1.776 -22.804 1.00 89.56 237 VAL A N 1
ATOM 1798 C CA . VAL A 1 237 ? 33.069 -2.889 -23.220 1.00 89.56 237 VAL A CA 1
ATOM 1799 C C . VAL A 1 237 ? 32.729 -2.781 -24.706 1.00 89.56 237 VAL A C 1
ATOM 1801 O O . VAL A 1 237 ? 32.870 -3.784 -25.406 1.00 89.56 237 VAL A O 1
ATOM 1804 N N . CYS A 1 238 ? 32.361 -1.601 -25.216 1.00 88.69 238 CYS A N 1
ATOM 1805 C CA . CYS A 1 238 ? 32.117 -1.412 -26.652 1.00 88.69 238 CYS A CA 1
ATOM 1806 C C . CYS A 1 238 ? 33.374 -1.700 -27.490 1.00 88.69 238 CYS A C 1
ATOM 1808 O O . CYS A 1 238 ? 33.332 -2.493 -28.432 1.00 88.69 238 CYS A O 1
ATOM 1810 N N . LEU A 1 239 ? 34.523 -1.125 -27.115 1.00 88.44 239 LEU A N 1
ATOM 1811 C CA . LEU A 1 239 ? 35.789 -1.293 -27.840 1.00 88.44 239 LEU A CA 1
ATOM 1812 C C . LEU A 1 239 ? 36.292 -2.742 -27.842 1.00 88.44 239 LEU A C 1
ATOM 1814 O O . LEU A 1 239 ? 36.822 -3.204 -28.852 1.00 88.44 239 LEU A O 1
ATOM 1818 N N . ALA A 1 240 ? 36.103 -3.481 -26.745 1.00 87.06 240 ALA A N 1
ATOM 1819 C CA . ALA A 1 240 ? 36.473 -4.895 -26.658 1.00 87.06 240 ALA A CA 1
ATOM 1820 C C . ALA A 1 240 ? 35.709 -5.782 -27.658 1.00 87.06 240 ALA A C 1
ATOM 1822 O O . ALA A 1 240 ? 36.152 -6.889 -27.963 1.00 87.06 240 ALA A O 1
ATOM 1823 N N . HIS A 1 241 ? 34.585 -5.292 -28.179 1.00 83.25 241 HIS A N 1
ATOM 1824 C CA . HIS A 1 241 ? 33.673 -6.035 -29.037 1.00 83.25 241 HIS A CA 1
ATOM 1825 C C . HIS A 1 241 ? 33.444 -5.380 -30.406 1.00 83.25 241 HIS A C 1
ATOM 1827 O O . HIS A 1 241 ? 32.519 -5.738 -31.138 1.00 83.25 241 HIS A O 1
ATOM 1833 N N . PHE A 1 242 ? 34.317 -4.443 -30.771 1.00 86.44 242 PHE A N 1
ATOM 1834 C CA . PHE A 1 242 ? 34.264 -3.718 -32.030 1.00 86.44 242 PHE A CA 1
ATOM 1835 C C . PHE A 1 242 ? 34.203 -4.666 -33.243 1.00 86.44 242 PHE A C 1
ATOM 1837 O O . PHE A 1 242 ? 35.040 -5.557 -33.405 1.00 86.44 242 PHE A O 1
ATOM 1844 N N . GLY A 1 243 ? 33.223 -4.453 -34.121 1.00 81.06 243 GLY A N 1
ATOM 1845 C CA . GLY A 1 243 ? 32.995 -5.204 -35.356 1.00 81.06 243 GLY A CA 1
ATOM 1846 C C . GLY A 1 243 ? 32.183 -6.496 -35.204 1.00 81.06 243 GLY A C 1
ATOM 1847 O O . GLY A 1 243 ? 32.009 -7.215 -36.192 1.00 81.06 243 GLY A O 1
ATOM 1848 N N .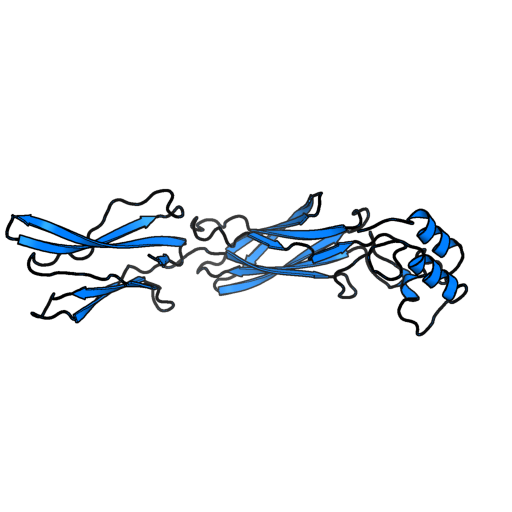 TRP A 1 244 ? 31.692 -6.824 -34.005 1.00 79.38 244 TRP A N 1
ATOM 1849 C CA . TRP A 1 244 ? 30.928 -8.052 -33.759 1.00 79.38 244 TRP A CA 1
ATOM 1850 C C . TRP A 1 244 ? 29.426 -7.827 -33.995 1.00 79.38 244 TRP A C 1
ATOM 1852 O O . TRP A 1 244 ? 28.896 -6.759 -33.696 1.00 79.38 244 TRP A O 1
ATOM 1862 N N . LYS A 1 245 ? 28.744 -8.848 -34.540 1.00 67.56 245 LYS A N 1
ATOM 1863 C CA . LYS A 1 245 ? 27.286 -8.854 -34.805 1.00 67.56 245 LYS A CA 1
ATOM 1864 C C . LYS A 1 245 ? 26.486 -9.745 -33.852 1.00 67.56 245 LYS A C 1
ATOM 1866 O O . LYS A 1 245 ? 25.296 -9.532 -33.675 1.00 67.56 245 LYS A O 1
ATOM 1871 N N . ASP A 1 246 ? 27.129 -10.768 -33.293 1.00 62.34 246 ASP A N 1
ATOM 1872 C CA . ASP A 1 246 ? 26.536 -11.730 -32.362 1.00 62.34 246 ASP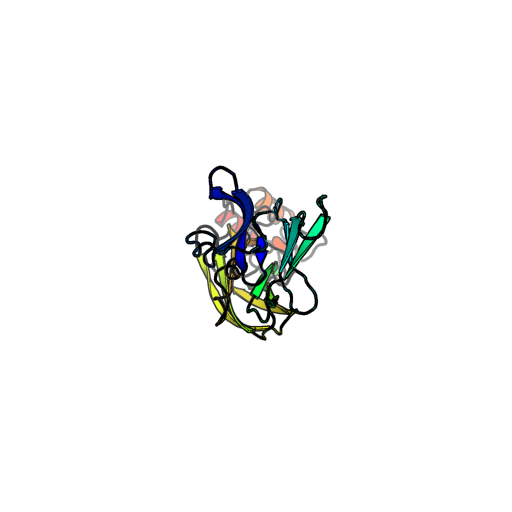 A CA 1
ATOM 1873 C C . ASP A 1 246 ? 27.664 -12.413 -31.570 1.00 62.34 246 ASP A C 1
ATOM 1875 O O . ASP A 1 246 ? 28.721 -12.722 -32.132 1.00 62.34 246 ASP A O 1
ATOM 1879 N N . SER A 1 247 ? 27.472 -12.625 -30.266 1.00 60.84 247 SER A N 1
ATOM 1880 C CA . SER A 1 247 ? 28.342 -13.479 -29.455 1.00 60.84 247 SER A CA 1
ATOM 1881 C C . SER A 1 247 ? 27.696 -13.904 -28.138 1.00 60.84 247 SER A C 1
ATOM 1883 O O . SER A 1 247 ? 26.766 -13.287 -27.628 1.00 60.84 247 SER A O 1
ATOM 1885 N N . SER A 1 248 ? 28.247 -14.970 -27.554 1.00 61.31 248 SER A N 1
ATOM 1886 C CA . SER A 1 248 ? 27.842 -15.525 -26.263 1.00 61.31 248 SER A CA 1
ATOM 1887 C C . SER A 1 248 ? 28.142 -14.628 -25.050 1.00 61.31 248 SER A C 1
ATOM 1889 O O . SER A 1 248 ? 27.782 -15.002 -23.933 1.00 61.31 248 SER A O 1
ATOM 1891 N N . TYR A 1 249 ? 28.832 -13.490 -25.209 1.00 67.44 249 TYR A N 1
ATOM 1892 C CA . TYR A 1 249 ? 29.105 -12.581 -24.091 1.00 67.44 249 TYR A CA 1
ATOM 1893 C C . TYR A 1 249 ? 27.872 -11.737 -23.747 1.00 67.44 249 TYR A C 1
ATOM 1895 O O . TYR A 1 249 ? 27.347 -10.999 -24.572 1.00 67.44 249 TYR A O 1
ATOM 1903 N N . TYR A 1 250 ? 27.401 -11.830 -22.504 1.00 69.62 250 TYR A N 1
ATOM 1904 C CA . TYR A 1 250 ? 26.076 -11.330 -22.122 1.00 69.62 250 TYR A CA 1
ATOM 1905 C C . TYR A 1 250 ? 25.900 -9.801 -22.189 1.00 69.62 250 TYR A C 1
ATOM 1907 O O . TYR A 1 250 ? 24.755 -9.360 -22.296 1.00 69.62 250 TYR A O 1
ATOM 1915 N N . LEU A 1 251 ? 26.982 -9.007 -22.120 1.00 72.94 251 LEU A N 1
ATOM 1916 C CA . LEU A 1 251 ? 26.912 -7.537 -22.206 1.00 72.94 251 LEU A CA 1
ATOM 1917 C C . LEU A 1 251 ? 26.882 -7.009 -23.642 1.00 72.94 251 LEU A C 1
ATOM 1919 O O . LEU A 1 251 ? 26.455 -5.883 -23.856 1.00 72.94 251 LEU A O 1
ATOM 1923 N N . LEU A 1 252 ? 27.278 -7.818 -24.626 1.00 75.38 252 LEU A N 1
ATOM 1924 C CA . LEU A 1 252 ? 27.359 -7.401 -26.031 1.00 75.38 252 LEU A CA 1
ATOM 1925 C C . LEU A 1 252 ? 26.073 -6.826 -26.580 1.00 75.38 252 LEU A C 1
ATOM 1927 O O . LEU A 1 252 ? 26.074 -5.861 -27.334 1.00 75.38 252 LEU A O 1
ATOM 1931 N N . LYS A 1 253 ? 24.964 -7.448 -26.197 1.00 80.50 253 LYS A N 1
ATOM 1932 C CA . LYS A 1 253 ? 23.641 -7.043 -26.647 1.00 80.50 253 LYS A CA 1
ATOM 1933 C C . LYS A 1 253 ? 23.300 -5.613 -26.204 1.00 80.50 253 LYS A C 1
ATOM 1935 O O . LYS A 1 253 ? 22.453 -4.991 -26.822 1.00 80.50 253 LYS A O 1
ATOM 1940 N N . TYR A 1 254 ? 23.960 -5.096 -25.163 1.00 89.62 254 TYR A N 1
ATOM 1941 C CA . TYR A 1 254 ? 23.815 -3.716 -24.698 1.00 89.62 254 TYR A CA 1
ATOM 1942 C C . TYR A 1 254 ? 24.817 -2.751 -25.346 1.00 89.62 254 TYR A C 1
ATOM 1944 O O . TYR A 1 254 ? 24.668 -1.548 -25.176 1.00 89.62 254 TYR A O 1
ATOM 1952 N N . SER A 1 255 ? 25.836 -3.258 -26.049 1.00 90.19 255 SER A N 1
ATOM 1953 C CA . SER A 1 255 ? 26.901 -2.456 -26.665 1.00 90.19 255 SER A CA 1
ATOM 1954 C C . SER A 1 255 ? 26.539 -1.909 -28.048 1.00 90.19 255 SER A C 1
ATOM 1956 O O . SER A 1 255 ? 27.140 -0.929 -28.460 1.00 90.19 255 SER A O 1
ATOM 1958 N N . ASP A 1 256 ? 25.572 -2.519 -28.745 1.00 89.50 256 ASP A N 1
ATOM 1959 C CA . ASP A 1 256 ? 24.931 -1.962 -29.952 1.00 89.50 256 ASP A CA 1
ATOM 1960 C C . ASP A 1 256 ? 23.864 -0.950 -29.499 1.00 89.50 256 ASP A C 1
ATOM 1962 O O . ASP A 1 256 ? 22.669 -1.258 -29.408 1.00 89.50 256 ASP A O 1
ATOM 1966 N N . VAL A 1 257 ? 24.322 0.217 -29.045 1.00 90.00 257 VAL A N 1
ATOM 1967 C CA . VAL A 1 257 ? 23.501 1.251 -28.397 1.00 90.00 257 VAL A CA 1
ATOM 1968 C C . VAL A 1 257 ? 22.722 2.080 -29.413 1.00 90.00 257 VAL A C 1
ATOM 1970 O O . VAL A 1 257 ? 21.656 2.604 -29.074 1.00 90.00 257 VAL A O 1
ATOM 1973 N N . ASP A 1 258 ? 23.212 2.186 -30.651 1.00 89.75 258 ASP A N 1
ATOM 1974 C CA . ASP A 1 258 ? 22.518 2.872 -31.745 1.00 89.75 258 ASP A CA 1
ATOM 1975 C C . ASP A 1 258 ? 21.604 1.939 -32.569 1.00 89.75 258 ASP A C 1
ATOM 1977 O O . ASP A 1 258 ? 20.752 2.415 -33.332 1.00 89.75 258 ASP A O 1
ATOM 1981 N N . ASN A 1 259 ? 21.695 0.623 -32.332 1.00 88.69 259 ASN A N 1
ATOM 1982 C CA . ASN A 1 259 ? 20.916 -0.421 -32.990 1.00 88.69 259 ASN A CA 1
ATOM 1983 C C . ASN A 1 259 ? 21.181 -0.479 -34.511 1.00 88.69 259 ASN A C 1
ATOM 1985 O O . ASN A 1 259 ? 20.255 -0.685 -35.309 1.00 88.69 259 ASN A O 1
ATOM 1989 N N . ALA A 1 260 ? 22.435 -0.302 -34.929 1.00 88.31 260 ALA A N 1
ATOM 1990 C CA . ALA A 1 260 ? 22.883 -0.518 -36.305 1.00 88.31 260 ALA A CA 1
ATOM 1991 C C . ALA A 1 260 ? 23.090 -2.009 -36.644 1.00 88.31 260 ALA A C 1
ATOM 1993 O O . ALA A 1 260 ? 23.202 -2.373 -37.822 1.00 88.31 260 ALA A O 1
ATOM 1994 N N . GLY A 1 261 ? 23.083 -2.894 -35.639 1.00 86.00 261 GLY A N 1
ATOM 1995 C CA . GLY A 1 261 ? 23.234 -4.343 -35.801 1.00 86.00 261 GLY A CA 1
ATOM 1996 C C . GLY A 1 261 ? 24.689 -4.819 -35.846 1.00 86.00 261 GLY A C 1
ATOM 1997 O O . GLY A 1 261 ? 24.957 -5.946 -36.275 1.00 86.00 261 GLY A O 1
ATOM 1998 N N . TYR A 1 262 ? 25.634 -3.960 -35.472 1.00 86.69 262 TYR A N 1
ATOM 1999 C CA . TYR A 1 262 ? 27.045 -4.266 -35.255 1.00 86.69 262 TYR A CA 1
ATOM 2000 C C . TYR A 1 262 ? 27.644 -3.189 -34.353 1.00 86.69 262 TYR A C 1
ATOM 2002 O O . TYR A 1 262 ? 27.259 -2.037 -34.469 1.00 86.69 262 TYR A O 1
ATOM 2010 N N . ILE A 1 263 ? 28.606 -3.562 -33.509 1.00 89.44 263 ILE A N 1
ATOM 2011 C CA . ILE A 1 263 ? 29.246 -2.610 -32.592 1.00 89.44 263 ILE A CA 1
ATOM 2012 C C . ILE A 1 263 ? 30.360 -1.864 -33.330 1.00 89.44 263 ILE A C 1
ATOM 2014 O O . ILE A 1 263 ? 31.299 -2.508 -33.809 1.00 89.44 263 ILE A O 1
ATOM 2018 N N . ASP A 1 264 ? 30.306 -0.539 -33.426 1.00 90.25 264 ASP A N 1
ATOM 2019 C CA . ASP A 1 264 ? 31.350 0.268 -34.064 1.00 90.25 264 ASP A CA 1
ATOM 2020 C C . ASP A 1 264 ? 31.699 1.563 -33.301 1.00 90.25 264 ASP A C 1
ATOM 2022 O O . ASP A 1 264 ? 31.544 1.677 -32.085 1.00 90.25 264 ASP A O 1
ATOM 2026 N N . ILE A 1 265 ? 32.303 2.527 -34.002 1.00 92.12 265 ILE A N 1
ATOM 2027 C CA . ILE A 1 265 ? 32.738 3.791 -33.406 1.00 92.12 265 ILE A CA 1
ATOM 2028 C C . ILE A 1 265 ? 31.562 4.724 -33.090 1.00 92.12 265 ILE A C 1
ATOM 2030 O O . ILE A 1 265 ? 31.714 5.627 -32.271 1.00 92.12 265 ILE A O 1
ATOM 2034 N N . ILE A 1 266 ? 30.402 4.525 -33.719 1.00 92.62 266 ILE A N 1
ATOM 2035 C CA . ILE A 1 266 ? 29.180 5.280 -33.443 1.00 92.62 266 ILE A CA 1
ATOM 2036 C C . ILE A 1 266 ? 28.649 4.889 -32.065 1.00 92.62 266 ILE A C 1
ATOM 2038 O O . ILE A 1 266 ? 28.340 5.783 -31.278 1.00 92.62 266 ILE A O 1
ATOM 2042 N N . ASP A 1 267 ? 28.651 3.597 -31.724 1.00 92.44 267 ASP A N 1
ATOM 2043 C CA . ASP A 1 267 ? 28.273 3.126 -30.386 1.00 92.44 267 ASP A CA 1
ATOM 2044 C C . ASP A 1 267 ? 29.157 3.730 -29.298 1.00 92.44 267 ASP A C 1
ATOM 2046 O O . ASP A 1 267 ? 28.670 4.279 -28.308 1.00 92.44 267 ASP A O 1
ATOM 2050 N N . VAL A 1 268 ? 30.476 3.694 -29.506 1.00 92.88 268 VAL A N 1
ATOM 2051 C CA . VAL A 1 268 ? 31.438 4.339 -28.602 1.00 92.88 268 VAL A CA 1
ATOM 2052 C C . VAL A 1 268 ? 31.171 5.844 -28.527 1.00 92.88 268 VAL A C 1
ATOM 2054 O O . VAL A 1 268 ? 31.173 6.408 -27.438 1.00 92.88 268 VAL A O 1
ATOM 2057 N N . GLY A 1 269 ? 30.857 6.491 -29.652 1.00 94.00 269 GLY A N 1
ATOM 2058 C CA . GLY A 1 269 ? 30.474 7.901 -29.689 1.00 94.00 269 GLY A CA 1
ATOM 2059 C C . GLY A 1 269 ? 29.232 8.216 -28.846 1.00 94.00 269 GLY A C 1
ATOM 2060 O O . GLY A 1 269 ? 29.191 9.253 -28.186 1.00 94.00 269 GLY A O 1
ATOM 2061 N N . VAL A 1 270 ? 28.234 7.325 -28.804 1.00 92.56 270 VAL A N 1
ATOM 2062 C CA . VAL A 1 270 ? 27.052 7.471 -27.932 1.00 92.56 270 VAL A CA 1
ATOM 2063 C C . VAL A 1 270 ? 27.438 7.382 -26.452 1.00 92.56 270 VAL A C 1
ATOM 2065 O O . VAL A 1 270 ? 26.941 8.181 -25.653 1.00 92.56 270 VAL A O 1
ATOM 2068 N N . VAL A 1 271 ? 28.341 6.465 -26.087 1.00 94.31 271 VAL A N 1
ATOM 2069 C CA . VAL A 1 271 ? 28.902 6.382 -24.726 1.00 94.31 271 VAL A CA 1
ATOM 2070 C C . VAL A 1 271 ? 29.645 7.677 -24.379 1.00 94.31 271 VAL A C 1
ATOM 2072 O O . VAL A 1 271 ? 29.375 8.295 -23.352 1.00 94.31 271 VAL A O 1
ATOM 2075 N N . GLU A 1 272 ? 30.531 8.144 -25.261 1.00 93.62 272 GLU A N 1
ATOM 2076 C CA . GLU A 1 272 ? 31.339 9.351 -25.054 1.00 93.62 272 GLU A CA 1
ATOM 2077 C C . GLU A 1 272 ? 30.490 10.620 -24.892 1.00 93.62 272 GLU A C 1
ATOM 2079 O O . GLU A 1 272 ? 30.775 11.447 -24.024 1.00 93.62 272 GLU A O 1
ATOM 2084 N N . VAL A 1 273 ? 29.412 10.771 -25.671 1.00 93.38 273 VAL A N 1
ATOM 2085 C CA . VAL A 1 273 ? 28.490 11.919 -25.567 1.00 93.38 273 VAL A CA 1
ATOM 2086 C C . VAL A 1 273 ? 27.830 12.006 -24.188 1.00 93.38 273 VAL A C 1
ATOM 2088 O O . VAL A 1 273 ? 27.519 13.105 -23.727 1.00 93.38 273 VAL A O 1
ATOM 2091 N N . ASN A 1 274 ? 27.627 10.869 -23.522 1.00 92.25 274 ASN A N 1
ATOM 2092 C CA . ASN A 1 274 ? 26.975 10.796 -22.217 1.00 92.25 274 ASN A CA 1
ATOM 2093 C C . ASN A 1 274 ? 27.962 10.529 -21.062 1.00 92.25 274 ASN A C 1
ATOM 2095 O O . ASN A 1 274 ? 27.534 10.287 -19.932 1.00 92.25 274 ASN A O 1
ATOM 2099 N N . PHE A 1 275 ? 29.272 10.598 -21.323 1.00 93.62 275 PHE A N 1
ATOM 2100 C CA . PHE A 1 275 ? 30.319 10.276 -20.356 1.00 93.62 275 PHE A CA 1
ATOM 2101 C C . PHE A 1 275 ? 30.228 11.124 -19.079 1.00 93.62 275 PHE A C 1
ATOM 2103 O O . PHE A 1 275 ? 30.028 12.340 -19.115 1.00 93.62 275 PHE A O 1
ATOM 2110 N N . GLY A 1 276 ? 30.417 10.480 -17.928 1.00 90.25 276 GLY A N 1
ATOM 2111 C CA . GLY A 1 276 ? 30.336 11.094 -16.604 1.00 90.25 276 GLY A CA 1
ATOM 2112 C C . GLY A 1 276 ? 28.916 11.215 -16.039 1.00 90.25 276 GLY A C 1
ATOM 2113 O O . GLY A 1 276 ? 28.750 11.777 -14.954 1.00 90.25 276 GLY A O 1
ATOM 2114 N N . PHE A 1 277 ? 27.889 10.710 -16.733 1.00 92.19 277 PHE A N 1
ATOM 2115 C CA . PHE A 1 277 ? 26.532 10.642 -16.185 1.00 92.19 277 PHE A CA 1
ATOM 2116 C C . PHE A 1 277 ? 26.457 9.650 -15.012 1.00 92.19 277 PHE A C 1
ATOM 2118 O O . PHE A 1 277 ? 27.094 8.604 -15.057 1.00 92.19 277 PHE A O 1
ATOM 2125 N N . VAL A 1 278 ? 25.638 9.949 -13.991 1.00 87.69 278 VAL A N 1
ATOM 2126 C CA . VAL A 1 278 ? 25.300 9.028 -12.887 1.00 87.69 278 VAL A CA 1
ATOM 2127 C C . VAL A 1 278 ? 23.796 9.107 -12.569 1.00 87.69 278 VAL A C 1
ATOM 2129 O O . VAL A 1 278 ? 23.270 10.201 -12.346 1.00 87.69 278 VAL A O 1
ATOM 2132 N N . SER A 1 279 ? 23.113 7.952 -12.555 1.00 81.38 279 SER A N 1
ATOM 2133 C CA . SER A 1 279 ? 21.657 7.766 -12.332 1.00 81.38 279 SER A CA 1
ATOM 2134 C C . SER A 1 279 ? 21.273 7.237 -10.950 1.00 81.38 279 SER A C 1
ATOM 2136 O O . SER A 1 279 ? 21.930 6.289 -10.448 1.00 81.38 279 SER A O 1
#

Sequence (279 aa):
MIQDRNGTLWLFWARLIVVSLTVQYYALFTKTSYNMGATWSSETQLTNTSTSVDSYMPSAAQSSYGTKSLWLFYSSNLNEPTYDIYALMSSGISPVHDVDLSAIHASNNLGTFWEYPGGLKSIGQSAIVTVSITVANVGDYGESINLSLTATNKTSTSLGTKTSFVGPGASVIVYYYWNTSGIKPARYGFSATVTPVPGEAYGNTFDNTLSLSNQTRIIPLGDVNQDGSIDIIDAGVCLAHFGWKDSSYYLLKYSDVDNAGYIDIIDVGVVEVNFGFVS